Protein AF-A0A964EZ37-F1 (afdb_monomer_lite)

Secondary structure (DSSP, 8-state):
---HHHHHHHHHHHHHHHHHHHHHHHH--SPPPHHHHHHHHHHHHHHHHHHHHHHHHIIIIIHHHHTTS---HHHHHHHHHHHHHHHHHHHHHHHHHHHHHHHHTT----HHHHHHHHHHHHHHHHHHHHHIIIIIHHHHHTS-HHHHHHHHHHHHHHHHHHHHHHHHHTT-----------S--------------------

Structure (mmCIF, N/CA/C/O backbone):
data_AF-A0A964EZ37-F1
#
_entry.id   AF-A0A964EZ37-F1
#
loop_
_atom_site.group_PDB
_atom_site.id
_atom_site.type_symbol
_atom_site.label_atom_id
_atom_site.label_alt_id
_atom_site.label_comp_id
_atom_site.label_asym_id
_atom_site.label_entity_id
_atom_site.label_seq_id
_atom_site.pdbx_PDB_ins_code
_atom_site.Cartn_x
_atom_site.Cartn_y
_atom_site.Cartn_z
_atom_site.occupancy
_atom_site.B_iso_or_equiv
_atom_site.auth_seq_id
_atom_site.auth_comp_id
_atom_site.auth_asym_id
_atom_site.auth_atom_id
_atom_site.pdbx_PDB_model_num
ATOM 1 N N . MET A 1 1 ? -17.820 16.174 6.876 1.00 53.66 1 MET A N 1
ATOM 2 C CA . MET A 1 1 ? -16.386 16.110 7.245 1.00 53.66 1 MET A CA 1
ATOM 3 C C . MET A 1 1 ? -15.769 14.949 6.473 1.00 53.66 1 MET A C 1
ATOM 5 O O . MET A 1 1 ? -16.534 14.134 5.977 1.00 53.66 1 MET A O 1
ATOM 9 N N . ALA A 1 2 ? -14.448 14.893 6.284 1.00 72.38 2 ALA A N 1
ATOM 10 C CA . ALA A 1 2 ? -13.833 13.706 5.684 1.00 72.38 2 ALA A CA 1
ATOM 11 C C . ALA A 1 2 ? -13.957 12.527 6.663 1.00 72.38 2 ALA A C 1
ATOM 13 O O . ALA A 1 2 ? -13.717 12.725 7.850 1.00 72.38 2 ALA A O 1
ATOM 14 N N . GLU A 1 3 ? -14.337 11.346 6.175 1.00 92.62 3 GLU A N 1
ATOM 15 C CA . GLU A 1 3 ? -14.398 10.108 6.965 1.00 92.62 3 GLU A CA 1
ATOM 16 C C . GLU A 1 3 ? -13.136 9.262 6.709 1.00 92.62 3 GLU A C 1
ATOM 18 O O . GLU A 1 3 ? -12.658 9.250 5.566 1.00 92.62 3 GLU A O 1
ATOM 23 N N . PRO A 1 4 ? -12.597 8.545 7.719 1.00 95.75 4 PRO A N 1
ATOM 24 C CA . PRO A 1 4 ? -11.393 7.725 7.561 1.00 95.75 4 PRO A CA 1
ATOM 25 C C . PRO A 1 4 ? -11.492 6.741 6.391 1.00 95.75 4 PRO A C 1
ATOM 27 O O . PRO A 1 4 ? -10.636 6.742 5.509 1.00 95.75 4 PRO A O 1
ATOM 30 N N . VAL A 1 5 ? -12.580 5.965 6.339 1.00 97.88 5 VAL A N 1
ATOM 31 C CA . VAL A 1 5 ? -12.805 4.934 5.314 1.00 97.88 5 VAL A CA 1
ATOM 32 C C . VAL A 1 5 ? -12.908 5.554 3.923 1.00 97.88 5 VAL A C 1
ATOM 34 O O . VAL A 1 5 ? -12.245 5.105 2.994 1.00 97.88 5 VAL A O 1
ATOM 37 N N . ALA A 1 6 ? -13.643 6.658 3.767 1.00 97.00 6 ALA A N 1
ATOM 38 C CA . ALA A 1 6 ? -13.733 7.359 2.484 1.00 97.00 6 ALA A CA 1
ATOM 39 C C . ALA A 1 6 ? -12.368 7.887 2.000 1.00 97.00 6 ALA A C 1
ATOM 41 O O . ALA A 1 6 ? -12.117 7.996 0.797 1.00 97.00 6 ALA A O 1
ATOM 42 N N . HIS A 1 7 ? -11.470 8.242 2.920 1.00 96.25 7 HIS A N 1
ATOM 43 C CA . HIS A 1 7 ? -10.104 8.608 2.568 1.00 96.25 7 HIS A CA 1
ATOM 44 C C . HIS A 1 7 ? -9.281 7.393 2.124 1.00 96.25 7 HIS A C 1
ATOM 46 O O . HIS A 1 7 ? -8.664 7.459 1.060 1.00 96.25 7 HIS A O 1
ATOM 52 N N . LEU A 1 8 ? -9.305 6.298 2.884 1.00 98.00 8 LEU A N 1
ATOM 53 C CA . LEU A 1 8 ? -8.550 5.080 2.572 1.00 98.00 8 LEU A CA 1
ATOM 54 C C . LEU A 1 8 ? -9.033 4.415 1.276 1.00 98.00 8 LEU A C 1
ATOM 56 O O . LEU A 1 8 ? -8.218 4.072 0.427 1.00 98.00 8 LEU A O 1
ATOM 60 N N . LEU A 1 9 ? -10.340 4.403 1.009 1.00 98.44 9 LEU A N 1
ATOM 61 C CA . LEU A 1 9 ? -10.889 3.939 -0.272 1.00 98.44 9 LEU A CA 1
ATOM 62 C C . LEU A 1 9 ? -10.354 4.737 -1.473 1.00 98.44 9 LEU A C 1
ATOM 64 O O . LEU A 1 9 ? -10.106 4.176 -2.541 1.00 98.44 9 LEU A O 1
ATOM 68 N N . ARG A 1 10 ? -10.113 6.048 -1.323 1.00 97.75 10 ARG A N 1
ATOM 69 C CA . ARG A 1 10 ? -9.449 6.837 -2.380 1.00 97.75 10 ARG A CA 1
ATOM 70 C C . ARG A 1 10 ? -7.982 6.444 -2.540 1.00 97.75 10 ARG A C 1
ATOM 72 O O . ARG A 1 10 ? -7.489 6.436 -3.669 1.00 97.75 10 ARG A O 1
ATOM 79 N N . CYS A 1 11 ? -7.288 6.103 -1.452 1.00 97.88 11 CYS A N 1
ATOM 80 C CA . CYS A 1 11 ? -5.954 5.506 -1.526 1.00 97.88 11 CYS A CA 1
ATOM 81 C C . CYS A 1 11 ? -6.001 4.166 -2.276 1.00 97.88 11 CYS A C 1
ATOM 83 O O . CYS A 1 11 ? -5.224 3.991 -3.215 1.00 97.88 11 CYS A O 1
ATOM 85 N N . HIS A 1 12 ? -6.972 3.297 -1.990 1.00 98.69 12 HIS A N 1
ATOM 86 C CA . HIS A 1 12 ? -7.130 2.000 -2.656 1.00 98.69 12 HIS A CA 1
ATOM 87 C C . HIS A 1 12 ? -7.425 2.125 -4.154 1.00 98.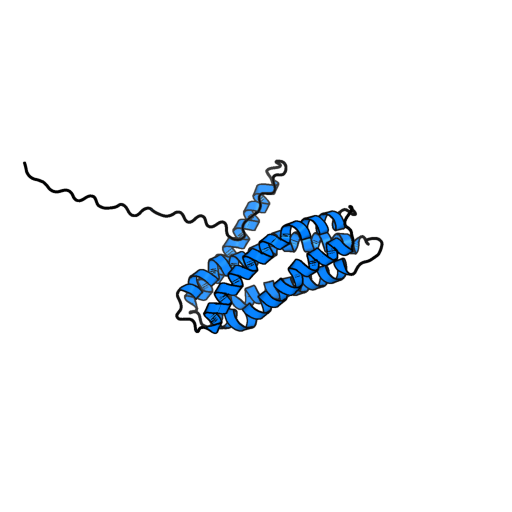69 12 HIS A C 1
ATOM 89 O O . HIS A 1 12 ? -6.928 1.341 -4.963 1.00 98.69 12 HIS A O 1
ATOM 95 N N . GLN A 1 13 ? -8.183 3.142 -4.569 1.00 98.69 13 GLN A N 1
AT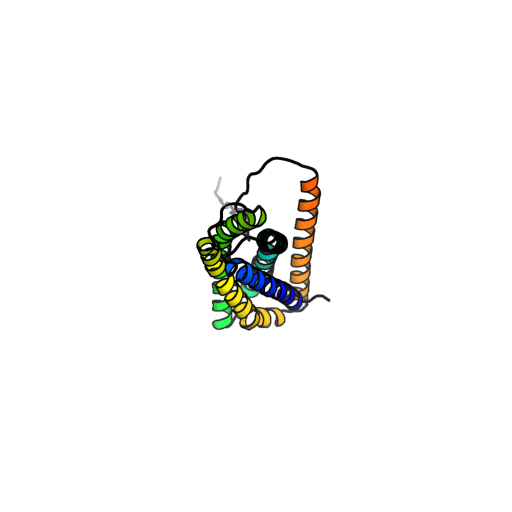OM 96 C CA . GLN A 1 13 ? -8.365 3.448 -5.993 1.00 98.69 13 GLN A CA 1
ATOM 97 C C . GLN A 1 13 ? -7.032 3.785 -6.680 1.00 98.69 13 GLN A C 1
ATOM 99 O O . GLN A 1 13 ? -6.792 3.349 -7.808 1.00 98.69 13 GLN A O 1
ATOM 104 N N . GLN A 1 14 ? -6.141 4.522 -6.005 1.00 98.50 14 GLN A N 1
ATOM 105 C CA . GLN A 1 14 ? -4.794 4.764 -6.531 1.00 98.50 14 GLN A CA 1
ATOM 106 C C . GLN A 1 14 ? -3.961 3.478 -6.548 1.00 98.50 14 GLN A C 1
ATOM 108 O O . GLN A 1 14 ? -3.305 3.222 -7.556 1.00 98.50 14 GLN A O 1
ATOM 113 N N . ILE A 1 15 ? -4.038 2.642 -5.505 1.00 98.75 15 ILE A N 1
ATOM 114 C CA . ILE A 1 15 ? -3.335 1.349 -5.450 1.00 98.75 15 ILE A CA 1
ATOM 115 C C . ILE A 1 15 ? -3.710 0.493 -6.658 1.00 98.75 15 ILE A C 1
ATOM 117 O O . ILE A 1 15 ? -2.825 0.023 -7.376 1.00 98.75 15 ILE A O 1
ATOM 121 N N . ARG A 1 16 ? -5.008 0.354 -6.947 1.00 98.75 16 ARG A N 1
ATOM 122 C CA . ARG A 1 16 ? -5.503 -0.396 -8.113 1.00 98.75 16 ARG A CA 1
ATOM 123 C C . ARG A 1 16 ? -5.005 0.197 -9.431 1.00 98.75 16 ARG A C 1
ATOM 125 O O . ARG A 1 16 ? -4.526 -0.537 -10.294 1.00 98.75 16 ARG A O 1
ATOM 132 N N . ARG A 1 17 ? -5.043 1.526 -9.577 1.00 98.75 17 ARG A N 1
ATOM 133 C CA . ARG A 1 17 ? -4.546 2.217 -10.778 1.00 98.75 17 ARG A CA 1
ATOM 134 C C . ARG A 1 17 ? -3.056 1.962 -11.019 1.00 98.75 17 ARG A C 1
ATOM 136 O O . ARG A 1 17 ? -2.673 1.622 -12.137 1.00 98.75 17 ARG A O 1
ATOM 143 N N . PHE A 1 18 ? -2.214 2.139 -10.003 1.00 98.62 18 PHE A N 1
ATOM 144 C CA . PHE A 1 18 ? -0.771 1.922 -10.140 1.00 98.62 18 PHE A CA 1
ATOM 145 C C . PHE A 1 18 ? -0.425 0.438 -10.291 1.00 98.62 18 PHE A C 1
ATOM 147 O O . PHE A 1 18 ? 0.477 0.110 -11.055 1.00 98.62 18 PHE A O 1
ATOM 154 N N . SER A 1 19 ? -1.190 -0.459 -9.668 1.00 98.75 19 SER A N 1
ATOM 155 C CA . SER A 1 19 ? -1.074 -1.907 -9.874 1.00 98.75 19 SER A CA 1
ATOM 156 C C . SER A 1 19 ? -1.318 -2.306 -11.331 1.00 98.75 19 SER A C 1
ATOM 158 O O . SER A 1 19 ? -0.523 -3.050 -11.903 1.00 98.75 19 SER A O 1
ATOM 160 N N . ALA A 1 20 ? -2.357 -1.756 -11.968 1.00 98.50 20 ALA A N 1
ATOM 161 C CA . ALA A 1 20 ? -2.625 -1.992 -13.386 1.00 98.50 20 ALA A CA 1
ATOM 162 C C . ALA A 1 20 ? -1.491 -1.461 -14.284 1.00 98.50 20 ALA A C 1
ATOM 164 O O . ALA A 1 20 ? -1.064 -2.142 -15.215 1.00 98.50 20 ALA A O 1
ATOM 165 N N . LEU A 1 21 ? -0.948 -0.276 -13.982 1.00 98.06 21 LEU A N 1
ATOM 166 C CA . LEU A 1 21 ? 0.201 0.272 -14.715 1.00 98.06 21 LEU A CA 1
ATOM 167 C C . LEU A 1 21 ? 1.455 -0.603 -14.574 1.00 98.06 21 LEU A C 1
ATOM 169 O O . LEU A 1 21 ? 2.139 -0.843 -15.565 1.00 98.06 21 LEU A O 1
ATOM 173 N N . LEU A 1 22 ? 1.740 -1.121 -13.376 1.00 98.44 22 LEU A N 1
ATOM 174 C CA . LEU A 1 22 ? 2.859 -2.043 -13.146 1.00 98.44 22 LEU A CA 1
ATOM 175 C C . LEU A 1 22 ? 2.717 -3.332 -13.963 1.00 98.44 22 LEU A C 1
ATOM 177 O O . LEU A 1 22 ? 3.696 -3.802 -14.541 1.00 98.44 22 LEU A O 1
ATOM 181 N N . GLN A 1 23 ? 1.505 -3.885 -14.043 1.00 97.94 23 GLN A N 1
ATOM 182 C CA . GLN A 1 23 ? 1.230 -5.066 -14.863 1.00 97.94 23 GLN A CA 1
ATOM 183 C C . GLN A 1 23 ? 1.446 -4.792 -16.357 1.00 97.94 23 GLN A C 1
ATOM 185 O O . GLN A 1 23 ? 2.034 -5.629 -17.041 1.00 97.94 23 GLN A O 1
ATOM 190 N N . LEU A 1 24 ? 1.037 -3.618 -16.852 1.00 96.88 24 LEU A N 1
ATOM 191 C CA . LEU A 1 24 ? 1.288 -3.208 -18.238 1.00 96.88 24 LEU A CA 1
ATOM 192 C C . LEU A 1 24 ? 2.791 -3.094 -18.530 1.00 96.88 24 LEU A C 1
ATOM 194 O O . LEU A 1 24 ? 3.259 -3.658 -19.516 1.00 96.88 24 LEU A O 1
ATOM 198 N N . LEU A 1 25 ? 3.556 -2.449 -17.642 1.00 95.88 25 LEU A N 1
ATOM 199 C CA . LEU A 1 25 ? 5.016 -2.333 -17.774 1.00 95.88 25 LEU A CA 1
ATOM 200 C C . LEU A 1 25 ? 5.710 -3.707 -17.758 1.00 95.88 25 LEU A C 1
ATOM 202 O O . LEU A 1 25 ? 6.642 -3.943 -18.520 1.00 95.88 25 LEU A O 1
ATOM 206 N N . ALA A 1 26 ? 5.246 -4.646 -16.927 1.00 95.25 26 ALA A N 1
ATOM 207 C CA . ALA A 1 26 ? 5.785 -6.011 -16.861 1.00 95.25 26 ALA A CA 1
ATOM 208 C C . ALA A 1 26 ? 5.403 -6.907 -18.059 1.00 95.25 26 ALA A C 1
ATOM 210 O O . ALA A 1 26 ? 6.007 -7.969 -18.277 1.00 95.25 26 ALA A O 1
ATOM 211 N N . ALA A 1 27 ? 4.372 -6.523 -18.811 1.00 92.56 27 ALA A N 1
ATOM 212 C CA . ALA A 1 27 ? 3.974 -7.196 -20.041 1.00 92.56 27 ALA A CA 1
ATOM 213 C C . ALA A 1 27 ? 4.779 -6.711 -21.258 1.00 92.56 27 ALA A C 1
ATOM 215 O O . ALA A 1 27 ? 4.815 -7.408 -22.273 1.00 92.56 27 ALA A O 1
ATOM 216 N N . GLU A 1 28 ? 5.438 -5.554 -21.159 1.00 82.94 28 GLU A N 1
ATOM 217 C CA . GLU A 1 28 ? 6.210 -4.955 -22.243 1.00 82.94 28 GLU A CA 1
ATOM 218 C C . GLU A 1 28 ? 7.447 -5.812 -22.578 1.00 82.94 28 GLU A C 1
ATOM 220 O O . GLU A 1 28 ? 8.278 -6.118 -21.723 1.00 82.94 28 GLU A O 1
ATOM 225 N N . GLY A 1 29 ? 7.544 -6.251 -23.836 1.00 70.06 29 GLY A N 1
ATOM 226 C CA . GLY A 1 29 ? 8.595 -7.155 -24.330 1.00 70.06 29 GLY A CA 1
ATOM 227 C C . GLY A 1 29 ? 9.488 -6.547 -25.414 1.00 70.06 29 GLY A C 1
ATOM 228 O O . GLY A 1 29 ? 10.170 -7.286 -26.118 1.00 70.06 29 GLY A O 1
ATOM 229 N N . GLY A 1 30 ? 9.450 -5.223 -25.588 1.00 73.44 30 GLY A N 1
ATOM 230 C CA . GLY A 1 30 ? 10.126 -4.504 -26.670 1.00 73.44 30 GLY A CA 1
ATOM 231 C C . GLY A 1 30 ? 10.869 -3.247 -26.200 1.00 73.44 30 GLY A C 1
ATOM 232 O O . GLY A 1 30 ? 11.044 -3.048 -24.996 1.00 73.44 30 GLY A O 1
ATOM 233 N N . PRO A 1 31 ? 11.336 -2.404 -27.141 1.00 78.94 31 PRO A N 1
ATOM 234 C CA . PRO A 1 31 ? 11.961 -1.124 -26.823 1.00 78.94 31 PRO A CA 1
ATOM 235 C C . PRO A 1 31 ? 11.037 -0.253 -25.969 1.00 78.94 31 PRO A C 1
ATOM 237 O O . PRO A 1 31 ? 9.858 -0.113 -26.286 1.00 78.94 31 PRO A O 1
ATOM 240 N N . ARG A 1 32 ? 11.581 0.354 -24.912 1.00 90.06 32 ARG A N 1
ATOM 241 C CA . ARG A 1 32 ? 10.793 1.112 -23.933 1.00 90.06 32 ARG A CA 1
ATOM 242 C C . ARG A 1 32 ? 10.434 2.480 -24.489 1.00 90.06 32 ARG A C 1
ATOM 244 O O . ARG A 1 32 ? 11.319 3.313 -24.725 1.00 90.06 32 ARG A O 1
ATOM 251 N N . SER A 1 33 ? 9.142 2.743 -24.657 1.00 93.56 33 SER A N 1
ATOM 252 C CA . SER A 1 33 ? 8.689 4.055 -25.125 1.00 93.56 33 SER A CA 1
ATOM 253 C C . SER A 1 33 ? 8.969 5.157 -24.081 1.00 93.56 33 SER A C 1
ATOM 255 O O . SER A 1 33 ? 9.077 4.869 -22.881 1.00 93.56 33 SER A O 1
ATOM 257 N N . PRO A 1 34 ? 9.087 6.438 -24.484 1.00 94.88 34 PRO A N 1
ATOM 258 C CA . PRO A 1 34 ? 9.178 7.553 -23.537 1.00 94.88 34 PRO A CA 1
ATOM 259 C C . PRO A 1 34 ? 8.036 7.573 -22.506 1.00 94.88 34 PRO A C 1
ATOM 261 O O . PRO A 1 34 ? 8.267 7.867 -21.330 1.00 94.88 34 PRO A O 1
ATOM 264 N N . GLU A 1 35 ? 6.825 7.211 -22.928 1.00 95.19 35 GLU A N 1
ATOM 265 C CA . GLU A 1 35 ? 5.627 7.115 -22.091 1.00 95.19 35 GLU A CA 1
ATOM 266 C C . GLU A 1 35 ? 5.747 5.979 -21.073 1.00 95.19 35 GLU A C 1
ATOM 268 O O . GLU A 1 35 ? 5.450 6.193 -19.896 1.00 95.19 35 GLU A O 1
ATOM 273 N N . ALA A 1 36 ? 6.240 4.807 -21.484 1.00 95.69 36 ALA A N 1
ATOM 274 C CA . ALA A 1 36 ? 6.487 3.685 -20.580 1.00 95.69 36 ALA A CA 1
ATOM 275 C C . ALA A 1 36 ? 7.517 4.057 -19.503 1.00 95.69 36 ALA A C 1
ATOM 277 O O . ALA A 1 36 ? 7.298 3.833 -18.309 1.00 95.69 36 ALA A O 1
ATOM 278 N N . ARG A 1 37 ? 8.614 4.722 -19.891 1.00 97.06 37 ARG A N 1
ATOM 279 C CA . ARG A 1 37 ? 9.620 5.215 -18.934 1.00 97.06 37 ARG A CA 1
ATOM 280 C C . ARG A 1 37 ? 9.034 6.245 -17.967 1.00 97.06 37 ARG A C 1
ATOM 282 O O . ARG A 1 37 ? 9.326 6.219 -16.771 1.00 97.06 37 ARG A O 1
ATOM 289 N N . GLN A 1 38 ? 8.169 7.132 -18.456 1.00 97.25 38 GLN A N 1
ATOM 290 C CA . GLN A 1 38 ? 7.467 8.094 -17.607 1.00 97.25 38 GLN A CA 1
ATOM 291 C C . GLN A 1 38 ? 6.479 7.414 -16.648 1.00 97.25 38 GLN A C 1
ATOM 293 O O . GLN A 1 38 ? 6.383 7.813 -15.483 1.00 97.25 38 GLN A O 1
ATOM 298 N N . ALA A 1 39 ? 5.773 6.379 -17.104 1.00 97.06 39 ALA A N 1
ATOM 299 C CA . ALA A 1 39 ? 4.887 5.580 -16.267 1.00 97.06 39 ALA A CA 1
ATOM 300 C C . ALA A 1 39 ? 5.670 4.841 -15.171 1.00 97.06 39 ALA A C 1
ATOM 302 O O . ALA A 1 39 ? 5.245 4.863 -14.014 1.00 97.06 39 ALA A O 1
ATOM 303 N N . ALA A 1 40 ? 6.842 4.283 -15.491 1.00 97.81 40 ALA A N 1
ATOM 304 C CA . ALA A 1 40 ? 7.729 3.655 -14.512 1.00 97.81 40 ALA A CA 1
ATOM 305 C C . ALA A 1 40 ? 8.180 4.643 -13.424 1.00 97.81 40 ALA A C 1
ATOM 307 O O . ALA A 1 40 ? 8.044 4.334 -12.239 1.00 97.81 40 ALA A O 1
ATOM 308 N N . ARG A 1 41 ? 8.592 5.871 -13.793 1.00 98.25 41 ARG A N 1
ATOM 309 C CA . ARG A 1 41 ? 8.884 6.946 -12.816 1.00 98.25 41 ARG A CA 1
ATOM 310 C C . ARG A 1 41 ? 7.689 7.247 -11.916 1.00 98.25 41 ARG A C 1
ATOM 312 O O . ARG A 1 41 ? 7.840 7.398 -10.705 1.00 98.25 41 ARG A O 1
ATOM 319 N N . GLY A 1 42 ? 6.496 7.337 -12.506 1.00 97.94 42 GLY A N 1
ATOM 320 C CA . GLY A 1 42 ? 5.255 7.568 -11.770 1.00 97.94 42 GLY A CA 1
ATOM 321 C C . GLY A 1 42 ? 4.959 6.462 -10.756 1.00 97.94 42 GLY A C 1
ATOM 322 O O . GLY A 1 42 ? 4.657 6.766 -9.602 1.00 97.94 42 GLY A O 1
ATOM 323 N N . CYS A 1 43 ? 5.095 5.198 -11.166 1.00 98.44 43 CYS A N 1
ATOM 324 C CA . CYS A 1 43 ? 4.909 4.039 -10.295 1.00 98.44 43 CYS A CA 1
ATOM 325 C C . CYS A 1 43 ? 5.944 4.017 -9.167 1.00 98.44 43 CYS A C 1
ATOM 327 O O . CYS A 1 43 ? 5.570 3.879 -8.005 1.00 98.44 43 CYS A O 1
ATOM 329 N N . ALA A 1 44 ? 7.226 4.225 -9.482 1.00 98.25 44 ALA A N 1
ATOM 330 C CA . ALA A 1 44 ? 8.296 4.244 -8.488 1.00 98.25 44 ALA A CA 1
ATOM 331 C C . ALA A 1 44 ? 8.069 5.335 -7.431 1.00 98.25 44 ALA A C 1
ATOM 333 O O . ALA A 1 44 ? 8.169 5.073 -6.233 1.00 98.25 44 ALA A O 1
ATOM 334 N N . ARG A 1 45 ? 7.678 6.545 -7.856 1.00 97.31 45 ARG A N 1
ATOM 335 C CA . ARG A 1 45 ? 7.326 7.634 -6.936 1.00 97.31 45 ARG A CA 1
ATOM 336 C C . ARG A 1 45 ? 6.142 7.266 -6.042 1.00 97.31 45 ARG A C 1
ATOM 338 O O . ARG A 1 45 ? 6.210 7.450 -4.831 1.00 97.31 45 ARG A O 1
ATOM 345 N N . TYR A 1 46 ? 5.070 6.725 -6.619 1.00 98.12 46 TYR A N 1
ATOM 346 C CA . TYR A 1 46 ? 3.890 6.322 -5.854 1.00 98.12 46 TYR A CA 1
ATOM 347 C C . TYR A 1 46 ? 4.220 5.268 -4.788 1.00 98.12 46 TYR A C 1
ATOM 349 O O . TYR A 1 46 ? 3.855 5.442 -3.624 1.00 98.12 46 TYR A O 1
ATOM 357 N N . LEU A 1 47 ? 4.958 4.221 -5.169 1.00 97.31 47 LEU A N 1
ATOM 358 C CA . LEU A 1 47 ? 5.370 3.145 -4.266 1.00 97.31 47 LEU A CA 1
ATOM 359 C C . LEU A 1 47 ? 6.336 3.622 -3.169 1.00 97.31 47 LEU A C 1
ATOM 361 O O . LEU A 1 47 ? 6.315 3.069 -2.078 1.00 97.31 47 LEU A O 1
ATOM 365 N N . ARG A 1 48 ? 7.163 4.646 -3.425 1.00 95.44 48 ARG A N 1
ATOM 366 C CA . ARG A 1 48 ? 8.057 5.238 -2.408 1.00 95.44 48 ARG A CA 1
ATOM 367 C C . ARG A 1 48 ? 7.340 6.149 -1.429 1.00 95.44 48 ARG A C 1
ATOM 369 O O . ARG A 1 48 ? 7.681 6.190 -0.252 1.00 95.44 48 ARG A O 1
ATOM 376 N N . GLU A 1 49 ? 6.411 6.949 -1.931 1.00 92.62 49 GLU A N 1
ATOM 377 C CA . GLU A 1 49 ? 5.906 8.092 -1.175 1.00 92.62 49 GLU A CA 1
ATOM 378 C C . GLU A 1 49 ? 4.505 7.840 -0.631 1.00 92.62 49 GLU A C 1
ATOM 380 O O . GLU A 1 49 ? 4.243 8.092 0.544 1.00 92.62 49 GLU A O 1
ATOM 385 N N . SER A 1 50 ? 3.602 7.363 -1.488 1.00 95.25 50 SER A N 1
ATOM 386 C CA . SER A 1 50 ? 2.166 7.306 -1.202 1.00 95.25 50 SER A CA 1
ATOM 387 C C . SER A 1 50 ? 1.735 5.979 -0.594 1.00 95.25 50 SER A C 1
ATOM 389 O O . SER A 1 50 ? 0.917 5.993 0.321 1.00 95.25 50 SER A O 1
ATOM 391 N N . LEU A 1 51 ? 2.278 4.855 -1.071 1.00 96.69 51 LEU A N 1
ATOM 392 C CA . LEU A 1 51 ? 1.931 3.539 -0.530 1.00 96.69 51 LEU A CA 1
ATOM 393 C C . LEU A 1 51 ? 2.344 3.396 0.953 1.00 96.69 51 LEU A C 1
ATOM 395 O O . LEU A 1 51 ? 1.480 3.043 1.750 1.00 96.69 51 LEU A O 1
ATOM 399 N N . PRO A 1 52 ? 3.564 3.793 1.381 1.00 95.31 52 PRO A N 1
ATOM 400 C CA . PRO A 1 52 ? 3.933 3.737 2.798 1.00 95.31 52 PRO A CA 1
ATOM 401 C C . PRO A 1 52 ? 3.106 4.682 3.675 1.00 95.31 52 PRO A C 1
ATOM 403 O O . PRO A 1 52 ? 2.852 4.379 4.829 1.00 95.31 52 PRO A O 1
ATOM 406 N N . LEU A 1 53 ? 2.653 5.825 3.138 1.00 94.75 53 LEU A N 1
ATOM 407 C CA . LEU A 1 53 ? 1.758 6.730 3.872 1.00 94.75 53 LEU A CA 1
ATOM 408 C C . LEU A 1 53 ? 0.397 6.094 4.174 1.00 94.75 53 LEU A C 1
ATOM 410 O O . LEU A 1 53 ? -0.211 6.438 5.183 1.00 94.75 53 LEU A O 1
ATOM 414 N N . HIS A 1 54 ? -0.102 5.244 3.275 1.00 97.12 54 HIS A N 1
ATOM 415 C CA . HIS A 1 54 ? -1.338 4.497 3.490 1.00 97.12 54 HIS A CA 1
ATOM 416 C C . HIS A 1 54 ? -1.138 3.429 4.565 1.00 97.12 54 HIS A C 1
ATOM 418 O O . HIS A 1 54 ? -1.836 3.505 5.569 1.00 97.12 54 HIS A O 1
ATOM 424 N N . ALA A 1 55 ? -0.103 2.590 4.444 1.00 96.81 55 ALA A N 1
ATOM 425 C CA . ALA A 1 55 ? 0.218 1.592 5.466 1.00 96.81 55 ALA A CA 1
ATOM 426 C C . ALA A 1 55 ? 0.417 2.234 6.853 1.00 96.81 55 ALA A C 1
ATOM 428 O O . ALA A 1 55 ? -0.149 1.787 7.847 1.00 96.81 55 ALA A O 1
ATOM 429 N N . GLU A 1 56 ? 1.131 3.364 6.932 1.00 96.38 56 GLU A N 1
ATOM 430 C CA . GLU A 1 56 ? 1.262 4.129 8.177 1.00 96.38 56 GLU A CA 1
ATOM 431 C C . GLU A 1 56 ? -0.110 4.558 8.737 1.00 96.38 56 GLU A C 1
ATOM 433 O O . GLU A 1 56 ? -0.276 4.685 9.956 1.00 96.38 56 GLU A O 1
ATOM 438 N N . ASP A 1 57 ? -1.088 4.915 7.889 1.00 97.69 57 ASP A N 1
ATOM 439 C CA . ASP A 1 57 ? -2.432 5.348 8.316 1.00 97.69 57 ASP A CA 1
ATOM 440 C C . ASP A 1 57 ? -3.176 4.180 8.973 1.00 97.69 57 ASP A C 1
ATOM 442 O O . ASP A 1 57 ? -3.715 4.361 10.072 1.00 97.69 57 ASP A O 1
ATOM 446 N N . GLU A 1 58 ? -3.129 2.980 8.395 1.00 98.12 58 GLU A N 1
ATOM 447 C CA . GLU A 1 58 ? -3.635 1.781 9.069 1.00 98.12 58 GLU A CA 1
ATOM 448 C C . GLU A 1 58 ? -2.875 1.499 10.373 1.00 98.12 58 GLU A C 1
ATOM 450 O O . GLU A 1 58 ? -3.487 1.377 11.438 1.00 98.12 58 GLU A O 1
ATOM 455 N N . GLU A 1 59 ? -1.547 1.412 10.321 1.00 97.31 59 GLU A N 1
ATOM 456 C CA . GLU A 1 59 ? -0.723 0.897 11.420 1.00 97.31 59 GLU A CA 1
ATOM 457 C C . GLU A 1 59 ? -0.723 1.791 12.655 1.00 97.31 59 GLU A C 1
ATOM 459 O O . GLU A 1 59 ? -0.769 1.308 13.786 1.00 97.31 59 GLU A O 1
ATOM 464 N N . LEU A 1 60 ? -0.654 3.106 12.455 1.00 96.94 60 LEU A N 1
ATOM 465 C CA . LEU A 1 60 ? -0.489 4.054 13.554 1.00 96.94 60 LEU A CA 1
ATOM 466 C C . LEU A 1 60 ? -1.818 4.663 13.998 1.00 96.94 60 LEU A C 1
ATOM 468 O O . LEU A 1 60 ? -1.921 5.118 15.139 1.00 96.94 60 LEU A O 1
ATOM 472 N N . SER A 1 61 ? -2.824 4.699 13.117 1.00 96.94 61 SER A N 1
ATOM 473 C CA . SER A 1 61 ? -4.110 5.328 13.424 1.00 96.94 61 SER A CA 1
ATOM 474 C C . SER A 1 61 ? -5.259 4.329 13.546 1.00 96.94 61 SER A C 1
ATOM 476 O O . SER A 1 61 ? -6.077 4.505 14.450 1.00 96.94 61 SER A O 1
ATOM 478 N N . LEU A 1 62 ? -5.338 3.268 12.738 1.00 97.38 62 LEU A N 1
ATOM 479 C CA . LEU A 1 62 ? -6.418 2.281 12.875 1.00 97.38 62 LEU A CA 1
ATOM 480 C C . LEU A 1 62 ? -6.079 1.170 13.869 1.00 97.38 62 LEU A C 1
ATOM 482 O O . LEU A 1 62 ? -6.780 1.010 14.874 1.00 97.38 62 LEU A O 1
ATOM 486 N N . SER A 1 63 ? -4.999 0.431 13.617 1.00 96.69 63 SER A N 1
ATOM 487 C CA . SER A 1 63 ? -4.634 -0.792 14.340 1.00 96.69 63 SER A CA 1
ATOM 488 C C . SER A 1 63 ? -4.639 -0.633 15.870 1.00 96.69 63 SER A C 1
ATOM 490 O O . SER A 1 63 ? -5.309 -1.431 16.538 1.00 96.69 63 SER A O 1
ATOM 492 N N . PRO A 1 64 ? -4.061 0.435 16.469 1.00 96.31 64 PRO A N 1
ATOM 493 C CA . PRO A 1 64 ? -4.042 0.594 17.922 1.00 96.31 64 PRO A CA 1
ATOM 494 C C . PRO A 1 64 ? -5.440 0.747 18.518 1.00 96.31 64 PRO A C 1
ATOM 496 O O . PRO A 1 64 ? -5.680 0.328 19.645 1.00 96.31 64 PRO A O 1
ATOM 499 N N . ARG A 1 65 ? -6.381 1.334 17.770 1.00 96.94 65 ARG A N 1
ATOM 500 C CA . ARG A 1 65 ? -7.768 1.518 18.212 1.00 96.94 65 ARG A CA 1
ATOM 501 C C . ARG A 1 65 ? -8.544 0.220 18.077 1.00 96.94 65 ARG A C 1
ATOM 503 O O . ARG A 1 65 ? -9.199 -0.190 19.033 1.00 96.94 65 ARG A O 1
ATOM 510 N N . LEU A 1 66 ? -8.416 -0.456 16.936 1.00 96.62 66 LEU A N 1
ATOM 511 C CA . LEU A 1 66 ? -9.087 -1.732 16.685 1.00 96.62 66 LEU A CA 1
ATOM 512 C C . LEU A 1 66 ? -8.638 -2.819 17.673 1.00 96.62 66 LEU A C 1
ATOM 514 O O . LEU A 1 66 ? -9.473 -3.581 18.157 1.00 96.62 66 LEU A O 1
ATOM 518 N N . ALA A 1 67 ? -7.361 -2.824 18.068 1.00 94.12 67 ALA A N 1
ATOM 519 C CA . ALA A 1 67 ? -6.816 -3.747 19.065 1.00 94.12 67 ALA A CA 1
ATOM 520 C C . ALA A 1 67 ? -7.437 -3.599 20.471 1.00 94.12 67 ALA A C 1
ATOM 522 O O . ALA A 1 67 ? -7.408 -4.547 21.254 1.00 94.12 67 ALA A O 1
ATOM 523 N N . THR A 1 68 ? -8.019 -2.438 20.802 1.00 94.50 68 THR A N 1
ATOM 524 C CA . THR A 1 68 ? -8.707 -2.223 22.094 1.00 94.50 68 THR A CA 1
ATOM 525 C C . THR A 1 68 ? -10.153 -2.720 22.103 1.00 94.50 68 THR A C 1
ATOM 527 O O . THR A 1 68 ? -10.764 -2.830 23.168 1.00 94.50 68 THR A O 1
ATOM 530 N N . LEU A 1 69 ? -10.717 -3.024 20.931 1.00 94.38 69 LEU A N 1
ATOM 531 C CA . LEU A 1 69 ? -12.102 -3.458 20.798 1.00 94.38 69 LEU A CA 1
ATOM 532 C C . LEU A 1 69 ? -12.250 -4.959 21.065 1.00 94.38 69 LEU A C 1
ATOM 534 O O . LEU A 1 69 ? -11.358 -5.773 20.815 1.00 94.38 69 LEU A O 1
ATOM 538 N N . ARG A 1 70 ? -13.448 -5.362 21.496 1.00 94.69 70 ARG A N 1
ATOM 539 C CA . ARG A 1 70 ? -13.846 -6.776 21.525 1.00 94.69 70 ARG A CA 1
ATOM 540 C C . ARG A 1 70 ? -14.262 -7.226 20.123 1.00 94.69 70 ARG A C 1
ATOM 542 O O . ARG A 1 70 ? -15.448 -7.343 19.836 1.00 94.69 70 ARG A O 1
ATOM 549 N N . LEU A 1 71 ? -13.275 -7.453 19.261 1.00 94.00 71 LEU A N 1
ATOM 550 C CA . LEU A 1 71 ? -13.484 -7.949 17.899 1.00 94.00 71 LEU A CA 1
ATOM 551 C C . LEU A 1 71 ? -13.925 -9.420 17.890 1.00 94.00 71 LEU A C 1
ATOM 553 O O . LEU A 1 71 ? -13.448 -10.221 18.701 1.00 94.00 71 LEU A O 1
ATOM 557 N N . GLY A 1 72 ? -14.784 -9.779 16.933 1.00 94.75 72 GLY A N 1
ATOM 558 C CA . GLY A 1 72 ? -15.015 -11.179 16.568 1.00 94.75 72 GLY A CA 1
ATOM 559 C C . GLY A 1 72 ? -13.767 -11.810 15.939 1.00 94.75 72 GLY A C 1
ATOM 560 O O . GLY A 1 72 ? -12.862 -11.099 15.494 1.00 94.75 72 GLY A O 1
ATOM 561 N N . ASP A 1 73 ? -13.718 -13.141 15.893 1.00 95.31 73 ASP A N 1
ATOM 562 C CA . ASP A 1 73 ? -12.520 -13.887 15.478 1.00 95.31 73 ASP A CA 1
ATOM 563 C C . ASP A 1 73 ? -12.061 -13.540 14.058 1.00 95.31 73 ASP A C 1
ATOM 565 O O . ASP A 1 73 ? -10.869 -13.338 13.835 1.00 95.31 73 ASP A O 1
ATOM 569 N N . THR A 1 74 ? -12.999 -13.360 13.123 1.00 95.44 74 THR A N 1
ATOM 570 C CA . THR A 1 74 ? -12.703 -12.952 11.742 1.00 95.44 74 THR A CA 1
ATOM 571 C C . THR A 1 74 ? -11.978 -11.608 11.680 1.00 95.44 74 THR A C 1
ATOM 573 O O . THR A 1 74 ? -10.921 -11.513 11.065 1.00 95.44 74 THR A O 1
ATOM 576 N N . ALA A 1 75 ? -12.498 -10.576 12.353 1.00 95.19 75 ALA A N 1
ATOM 577 C CA . ALA A 1 75 ? -11.895 -9.242 12.342 1.00 95.19 75 ALA A CA 1
ATOM 578 C C . ALA A 1 75 ? -10.545 -9.211 13.072 1.00 95.19 75 ALA A C 1
ATOM 580 O O . ALA A 1 75 ? -9.618 -8.525 12.645 1.00 95.19 75 ALA A O 1
ATOM 581 N N . ARG A 1 76 ? -10.403 -9.993 14.149 1.00 96.69 76 ARG A N 1
ATOM 582 C CA . ARG A 1 76 ? -9.132 -10.148 14.867 1.00 96.69 76 ARG A CA 1
ATOM 583 C C . ARG A 1 76 ? -8.064 -10.805 13.990 1.00 96.69 76 ARG A C 1
ATOM 585 O O . ARG A 1 76 ? -6.935 -10.323 13.953 1.00 96.69 76 ARG A O 1
ATOM 592 N N . ALA A 1 77 ? -8.417 -11.885 13.293 1.00 96.94 77 ALA A N 1
ATOM 593 C CA . ALA A 1 77 ? -7.512 -12.581 12.383 1.00 96.94 77 ALA A CA 1
ATOM 594 C C . ALA A 1 77 ? -7.140 -11.706 11.178 1.00 96.94 77 ALA A C 1
ATOM 596 O O . ALA A 1 77 ? -5.970 -11.652 10.807 1.00 96.94 77 ALA A O 1
ATOM 597 N N . ALA A 1 78 ? -8.108 -10.977 10.612 1.00 97.06 78 ALA A N 1
ATOM 598 C CA . ALA A 1 78 ? -7.860 -10.037 9.524 1.00 97.06 78 ALA A CA 1
ATOM 599 C C . ALA A 1 78 ? -6.897 -8.919 9.946 1.00 97.06 78 ALA A C 1
ATOM 601 O O . ALA A 1 78 ? -5.954 -8.641 9.217 1.00 97.06 78 ALA A O 1
ATOM 602 N N . LEU A 1 79 ? -7.065 -8.342 11.143 1.00 96.81 79 LEU A N 1
ATOM 603 C CA . LEU A 1 79 ? -6.169 -7.295 11.644 1.00 96.81 79 LEU A CA 1
ATOM 604 C C . LEU A 1 79 ? -4.730 -7.802 11.832 1.00 96.81 79 LEU A C 1
ATOM 606 O O . LEU A 1 79 ? -3.785 -7.107 11.473 1.00 96.81 79 LEU A O 1
ATOM 610 N N . ALA A 1 80 ? -4.551 -9.013 12.370 1.00 96.38 80 ALA A N 1
ATOM 611 C CA . ALA A 1 80 ? -3.222 -9.615 12.496 1.00 96.38 80 ALA A CA 1
ATOM 612 C C . ALA A 1 80 ? -2.590 -9.877 11.119 1.00 96.38 80 ALA A C 1
ATOM 614 O O . ALA A 1 80 ? -1.437 -9.524 10.883 1.00 96.38 80 ALA A O 1
ATOM 615 N N . ARG A 1 81 ? -3.375 -10.429 10.187 1.00 97.25 81 ARG A N 1
ATOM 616 C CA . ARG A 1 81 ? -2.929 -10.712 8.821 1.00 97.25 81 ARG A CA 1
ATOM 617 C C . ARG A 1 81 ? -2.571 -9.448 8.039 1.00 97.25 81 ARG A C 1
ATOM 619 O O . ARG A 1 81 ? -1.604 -9.480 7.289 1.00 97.25 81 ARG A O 1
ATOM 626 N N . MET A 1 82 ? -3.315 -8.362 8.224 1.00 97.06 82 MET A N 1
ATOM 627 C CA . MET A 1 82 ? -3.038 -7.052 7.627 1.00 97.06 82 MET A CA 1
ATOM 628 C C . MET A 1 82 ? -1.614 -6.590 7.975 1.00 97.06 82 MET A C 1
ATOM 630 O O . MET A 1 82 ? -0.832 -6.282 7.082 1.00 97.06 82 MET A O 1
ATOM 634 N N . MET A 1 83 ? -1.233 -6.672 9.256 1.00 95.50 83 MET A N 1
ATOM 635 C CA . MET A 1 83 ? 0.117 -6.318 9.717 1.00 95.50 83 MET A CA 1
ATOM 636 C C . MET A 1 83 ? 1.206 -7.220 9.110 1.00 95.50 83 MET A C 1
ATOM 638 O O . MET A 1 83 ? 2.234 -6.730 8.656 1.00 95.50 83 MET A O 1
ATOM 642 N N . GLU A 1 84 ? 0.978 -8.536 9.046 1.00 96.75 84 GLU A N 1
ATOM 643 C CA . GLU A 1 84 ? 1.923 -9.470 8.406 1.00 96.75 84 GLU A CA 1
ATOM 644 C C . GLU A 1 84 ? 2.082 -9.194 6.900 1.00 96.75 84 GLU A C 1
ATOM 646 O O . GLU A 1 84 ? 3.174 -9.317 6.340 1.00 96.75 84 GLU A O 1
ATOM 651 N N . GLN A 1 85 ? 0.986 -8.832 6.226 1.00 97.44 85 GLN A N 1
ATOM 652 C CA . GLN A 1 85 ? 0.999 -8.470 4.810 1.00 97.44 85 GLN A CA 1
ATOM 653 C C . GLN A 1 85 ? 1.777 -7.178 4.570 1.00 97.44 85 GLN A C 1
ATOM 655 O O . GLN A 1 85 ? 2.499 -7.107 3.574 1.00 97.44 85 GLN A O 1
ATOM 660 N N . HIS A 1 86 ? 1.684 -6.198 5.473 1.00 97.25 86 HIS A N 1
ATOM 661 C CA . HIS A 1 86 ? 2.490 -4.983 5.395 1.00 97.25 86 HIS A CA 1
ATOM 662 C C . HIS A 1 86 ? 3.984 -5.294 5.454 1.00 97.25 86 HIS A C 1
ATOM 664 O O . HIS A 1 86 ? 4.710 -4.914 4.538 1.00 97.25 86 HIS A O 1
ATOM 670 N N . ASP A 1 87 ? 4.428 -6.072 6.446 1.00 95.12 87 ASP A N 1
ATOM 671 C CA . ASP A 1 87 ? 5.835 -6.478 6.580 1.00 95.12 87 ASP A CA 1
ATOM 672 C C . ASP A 1 87 ? 6.349 -7.193 5.312 1.00 95.12 87 ASP A C 1
ATOM 674 O O . ASP A 1 87 ? 7.461 -6.950 4.828 1.00 95.12 87 ASP A O 1
ATOM 678 N N . ALA A 1 88 ? 5.531 -8.082 4.738 1.00 95.94 88 ALA A N 1
ATOM 679 C CA . ALA A 1 88 ? 5.889 -8.813 3.526 1.00 95.94 88 ALA A CA 1
ATOM 680 C C . ALA A 1 88 ? 5.983 -7.898 2.291 1.00 95.94 88 ALA A C 1
ATOM 682 O O . ALA A 1 88 ? 6.923 -8.017 1.497 1.00 95.94 88 ALA A O 1
ATOM 683 N N . LEU A 1 89 ? 5.024 -6.983 2.122 1.00 96.94 89 LEU A N 1
ATOM 684 C CA . LEU A 1 89 ? 5.023 -6.015 1.026 1.00 96.94 89 LEU A CA 1
ATOM 685 C C . LEU A 1 89 ? 6.192 -5.032 1.160 1.00 96.94 89 LEU A C 1
ATOM 687 O O . LEU A 1 89 ? 6.863 -4.746 0.166 1.00 96.94 89 LEU A O 1
ATOM 691 N N . GLU A 1 90 ? 6.492 -4.587 2.378 1.00 95.31 90 GLU A N 1
ATOM 692 C CA . GLU A 1 90 ? 7.644 -3.749 2.698 1.00 95.31 90 GLU A CA 1
ATOM 693 C C . GLU A 1 90 ? 8.954 -4.386 2.242 1.00 95.31 90 GLU A C 1
ATOM 695 O O . GLU A 1 90 ? 9.754 -3.742 1.557 1.00 95.31 90 GLU A O 1
ATOM 700 N N . ALA A 1 91 ? 9.150 -5.670 2.535 1.00 95.50 91 ALA A N 1
ATOM 701 C CA . ALA A 1 91 ? 10.332 -6.401 2.095 1.00 95.50 91 ALA A CA 1
ATOM 702 C C . ALA A 1 91 ? 10.400 -6.573 0.562 1.00 95.50 91 ALA A C 1
ATOM 704 O O . ALA A 1 91 ? 11.493 -6.644 -0.011 1.00 95.50 91 ALA A O 1
ATOM 705 N N . ALA A 1 92 ? 9.251 -6.636 -0.117 1.00 96.38 92 ALA A N 1
ATOM 706 C CA . ALA A 1 92 ? 9.167 -6.852 -1.561 1.00 96.38 92 ALA A CA 1
ATOM 707 C C . ALA A 1 92 ? 9.342 -5.569 -2.399 1.00 96.38 92 ALA A C 1
ATOM 709 O O . ALA A 1 92 ? 9.719 -5.656 -3.574 1.00 96.38 92 ALA A O 1
ATOM 710 N N . LEU A 1 93 ? 9.108 -4.381 -1.825 1.00 97.19 93 LEU A N 1
ATOM 711 C CA . LEU A 1 93 ? 9.184 -3.113 -2.560 1.00 97.19 93 LEU A CA 1
ATOM 712 C C . LEU A 1 93 ? 10.589 -2.736 -3.064 1.00 97.19 93 LEU A C 1
ATOM 714 O O . LEU A 1 93 ? 10.682 -2.350 -4.233 1.00 97.19 93 LEU A O 1
ATOM 718 N N . PRO A 1 94 ? 11.687 -2.811 -2.281 1.00 97.69 94 PRO A N 1
ATOM 719 C CA . PRO A 1 94 ? 12.981 -2.287 -2.724 1.00 97.69 94 PRO A CA 1
ATOM 720 C C . PRO A 1 94 ? 13.490 -2.901 -4.040 1.00 97.69 94 PRO A C 1
ATOM 722 O O . PRO A 1 94 ? 13.858 -2.139 -4.936 1.00 97.69 94 PRO A O 1
ATOM 725 N N . PRO A 1 95 ? 13.439 -4.232 -4.250 1.00 97.81 95 PRO A N 1
ATOM 726 C CA . PRO A 1 95 ? 13.845 -4.819 -5.528 1.00 97.81 95 PRO A CA 1
ATOM 727 C C . PRO A 1 95 ? 12.975 -4.387 -6.722 1.00 97.81 95 PRO A C 1
ATOM 729 O O . PRO A 1 95 ? 13.482 -4.234 -7.839 1.00 97.81 95 PRO A O 1
ATOM 732 N N . LEU A 1 96 ? 11.669 -4.183 -6.507 1.00 98.38 96 LEU A N 1
ATOM 733 C CA . LEU A 1 96 ? 10.777 -3.647 -7.538 1.00 98.38 96 LEU A CA 1
ATOM 734 C C . LEU A 1 96 ? 11.134 -2.190 -7.860 1.00 98.38 96 LEU A C 1
ATOM 736 O O . LEU A 1 96 ? 11.248 -1.836 -9.030 1.00 98.38 96 LEU A O 1
ATOM 740 N N . LEU A 1 97 ? 11.377 -1.365 -6.841 1.00 98.50 97 LEU A N 1
ATOM 741 C CA . LEU A 1 97 ? 11.778 0.033 -7.001 1.00 98.50 97 LEU A CA 1
ATOM 742 C C . LEU A 1 97 ? 13.076 0.175 -7.805 1.00 98.50 97 LEU A C 1
ATOM 744 O O . LEU A 1 97 ? 13.119 0.977 -8.735 1.00 98.50 97 LEU A O 1
ATOM 748 N N . THR A 1 98 ? 14.093 -0.643 -7.519 1.00 97.88 98 THR A N 1
ATOM 749 C CA . THR A 1 98 ? 15.332 -0.682 -8.317 1.00 97.88 98 THR A CA 1
ATOM 750 C C . THR A 1 98 ? 15.053 -1.025 -9.781 1.00 97.88 98 THR A C 1
ATOM 752 O O . THR A 1 98 ? 15.608 -0.402 -10.683 1.00 97.88 98 THR A O 1
ATOM 755 N N . SER A 1 99 ? 14.165 -1.991 -10.028 1.00 97.44 99 SER A N 1
ATOM 756 C CA . SER A 1 99 ? 13.792 -2.398 -11.388 1.00 97.44 99 SER A CA 1
ATOM 757 C C . SER A 1 99 ? 13.058 -1.280 -12.136 1.00 97.44 99 SER A C 1
ATOM 759 O O . SER A 1 99 ? 13.301 -1.079 -13.324 1.00 97.44 99 SER A O 1
ATOM 761 N N . LEU A 1 100 ? 12.192 -0.529 -11.449 1.00 97.69 100 LEU A N 1
ATOM 762 C CA . LEU A 1 100 ? 11.458 0.599 -12.027 1.00 97.69 100 LEU A CA 1
ATOM 763 C C . LEU A 1 100 ? 12.358 1.805 -12.312 1.00 97.69 100 LEU A C 1
ATOM 765 O O . LEU A 1 100 ? 12.169 2.447 -13.342 1.00 97.69 100 LEU A O 1
ATOM 769 N N . ASP A 1 101 ? 13.342 2.095 -11.457 1.00 97.56 101 ASP A N 1
ATOM 770 C CA . ASP A 1 101 ? 14.327 3.151 -11.731 1.00 97.56 101 ASP A CA 1
ATOM 771 C C . ASP A 1 101 ? 15.187 2.794 -12.944 1.00 97.56 101 ASP A C 1
ATOM 773 O O . ASP A 1 101 ? 15.340 3.603 -13.857 1.00 97.56 101 ASP A O 1
ATOM 777 N N . ALA A 1 102 ? 15.688 1.555 -13.003 1.00 96.44 102 ALA A N 1
ATOM 778 C CA . ALA A 1 102 ? 16.421 1.076 -14.170 1.00 96.44 102 ALA A CA 1
ATOM 779 C C . ALA A 1 102 ? 15.546 1.127 -15.431 1.00 96.44 102 ALA A C 1
ATOM 781 O O . ALA A 1 102 ? 16.018 1.533 -16.489 1.00 96.44 102 ALA A O 1
ATOM 782 N N . PHE A 1 103 ? 14.261 0.774 -15.332 1.00 96.31 103 PHE A N 1
ATOM 783 C CA . PHE A 1 103 ? 13.328 0.899 -16.450 1.00 96.31 103 PHE A CA 1
ATOM 784 C C . PHE A 1 103 ? 13.183 2.358 -16.911 1.00 96.31 103 PHE A C 1
ATOM 786 O O . PHE A 1 103 ? 13.283 2.647 -18.106 1.00 96.31 103 PHE A O 1
ATOM 793 N N . ALA A 1 104 ? 12.959 3.272 -15.966 1.00 96.38 104 ALA A N 1
ATOM 794 C CA . ALA A 1 104 ? 12.741 4.696 -16.198 1.00 96.38 104 ALA A CA 1
ATOM 795 C C . ALA A 1 104 ? 13.924 5.399 -16.880 1.00 96.38 104 ALA A C 1
ATOM 797 O O . ALA A 1 104 ? 13.707 6.256 -17.743 1.00 96.38 104 ALA A O 1
ATOM 798 N N . GLU A 1 105 ? 15.145 5.017 -16.516 1.00 96.06 105 GLU A N 1
ATOM 799 C CA . GLU A 1 105 ? 16.392 5.574 -17.054 1.00 96.06 105 GLU A CA 1
ATOM 800 C C . GLU A 1 105 ? 16.910 4.816 -18.285 1.00 96.06 105 GLU A C 1
ATOM 802 O O . GLU A 1 105 ? 18.044 5.010 -18.709 1.00 96.06 105 GLU A O 1
ATOM 807 N N . ASP A 1 106 ? 16.084 3.938 -18.864 1.00 93.62 106 ASP A N 1
ATOM 808 C CA . ASP A 1 106 ? 16.459 3.069 -19.987 1.00 93.62 106 ASP A CA 1
ATOM 809 C C . ASP A 1 106 ? 17.685 2.171 -19.703 1.00 93.62 106 ASP A C 1
ATOM 811 O O . ASP A 1 106 ? 18.393 1.715 -20.596 1.00 93.62 106 ASP A O 1
ATOM 815 N N . GLY A 1 107 ? 17.927 1.883 -18.424 1.00 92.69 107 GLY A N 1
ATOM 816 C CA . GLY A 1 107 ? 19.002 1.030 -17.936 1.00 92.69 107 GLY A CA 1
ATOM 817 C C . GLY A 1 107 ? 18.699 -0.473 -18.033 1.00 92.69 107 GLY A C 1
ATOM 818 O O . GLY A 1 107 ? 17.593 -0.898 -18.394 1.00 92.69 107 GLY A O 1
ATOM 819 N N . PRO A 1 108 ? 19.670 -1.332 -17.688 1.00 91.31 108 PRO A N 1
ATOM 820 C CA . PRO A 1 108 ? 19.508 -2.775 -17.791 1.00 91.31 108 PRO A CA 1
ATOM 821 C C . PRO A 1 108 ? 18.510 -3.295 -16.745 1.00 91.31 108 PRO A C 1
ATOM 823 O O . PRO A 1 108 ? 18.780 -3.296 -15.548 1.00 91.31 108 PRO A O 1
ATOM 826 N N . VAL A 1 109 ? 17.363 -3.794 -17.209 1.00 94.25 109 VAL A N 1
ATOM 827 C CA . VAL A 1 109 ? 16.433 -4.602 -16.410 1.00 94.25 109 VAL A CA 1
ATOM 828 C C . VAL A 1 109 ? 15.815 -5.670 -17.316 1.00 94.25 109 VAL A C 1
ATOM 830 O O . VAL A 1 109 ? 15.119 -5.323 -18.277 1.00 94.25 109 VAL A O 1
ATOM 833 N N . PRO A 1 110 ? 16.088 -6.967 -17.074 1.00 93.56 110 PRO A N 1
ATOM 834 C CA . PRO A 1 110 ? 15.463 -8.046 -17.829 1.00 93.56 110 PRO A CA 1
ATOM 835 C C . PRO A 1 110 ? 13.940 -8.037 -17.653 1.00 93.56 110 PRO A C 1
ATOM 837 O O . PRO A 1 110 ? 13.448 -7.940 -16.529 1.00 93.56 110 PRO A O 1
ATOM 840 N N . ALA A 1 111 ? 13.190 -8.201 -18.746 1.00 92.50 111 ALA A N 1
ATOM 841 C CA . ALA A 1 111 ? 11.724 -8.203 -18.709 1.00 92.50 111 ALA A CA 1
ATOM 842 C C . ALA A 1 111 ? 11.159 -9.283 -17.766 1.00 92.50 111 ALA A C 1
ATOM 844 O O . ALA A 1 111 ?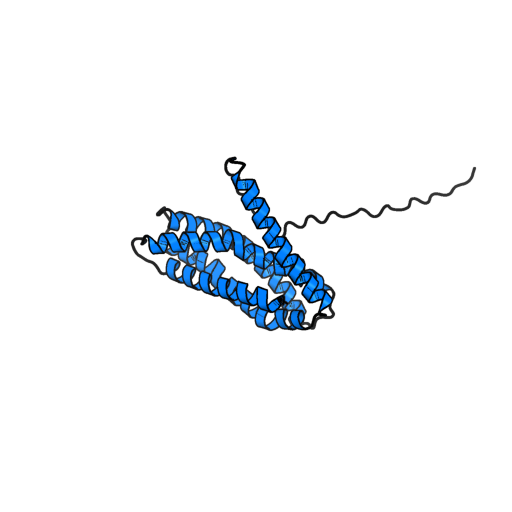 10.215 -9.029 -17.020 1.00 92.50 111 ALA A O 1
ATOM 845 N N . LEU A 1 112 ? 11.782 -10.470 -17.743 1.00 94.69 112 LEU A N 1
ATOM 846 C CA . LEU A 1 112 ? 11.405 -11.548 -16.826 1.00 94.69 112 LEU A CA 1
ATOM 847 C C . LEU A 1 112 ? 11.598 -11.142 -15.357 1.00 94.69 112 LEU A C 1
ATOM 849 O O . LEU A 1 112 ? 10.698 -11.350 -14.552 1.00 94.69 112 LEU A O 1
ATOM 853 N N . LEU A 1 113 ? 12.717 -10.488 -15.030 1.00 95.88 113 LEU A N 1
ATOM 854 C CA . LEU A 1 113 ? 12.988 -10.021 -13.671 1.00 95.88 113 LEU A CA 1
ATOM 855 C C . LEU A 1 113 ? 11.966 -8.964 -13.234 1.00 95.88 113 LEU A C 1
ATOM 857 O O . LEU A 1 113 ? 11.425 -9.056 -12.135 1.00 95.88 113 LEU A O 1
ATOM 861 N N . LEU A 1 114 ? 11.658 -7.981 -14.091 1.00 96.56 114 LEU A N 1
ATOM 862 C CA . LEU A 1 114 ? 10.624 -6.987 -13.784 1.00 96.56 114 LEU A CA 1
ATOM 863 C C . LEU A 1 114 ? 9.273 -7.665 -13.521 1.00 96.56 114 LEU A C 1
ATOM 865 O O . LEU A 1 114 ? 8.599 -7.332 -12.547 1.00 96.56 114 LEU A O 1
ATOM 869 N N . ARG A 1 115 ? 8.902 -8.649 -14.346 1.00 97.44 115 ARG A N 1
ATOM 870 C CA . ARG A 1 115 ? 7.666 -9.418 -14.171 1.00 97.44 115 ARG A CA 1
ATOM 871 C C . ARG A 1 115 ? 7.627 -10.162 -12.842 1.00 97.44 115 ARG A C 1
ATOM 873 O O . ARG A 1 115 ? 6.624 -10.063 -12.141 1.00 97.44 115 ARG A O 1
ATOM 880 N N . GLU A 1 116 ? 8.698 -10.856 -12.474 1.00 97.75 116 GLU A N 1
ATOM 881 C CA . GLU A 1 116 ? 8.803 -11.543 -11.181 1.00 97.75 116 GLU A CA 1
ATOM 882 C C . GLU A 1 116 ? 8.623 -10.568 -10.009 1.00 97.75 116 GLU A C 1
ATOM 884 O O . GLU A 1 116 ? 7.864 -10.848 -9.081 1.00 97.75 116 GLU A O 1
ATOM 889 N N . ARG A 1 117 ? 9.255 -9.387 -10.069 1.00 98.12 117 ARG A N 1
ATOM 890 C CA . ARG A 1 117 ? 9.119 -8.360 -9.022 1.00 98.12 117 ARG A CA 1
ATOM 891 C C . ARG A 1 117 ? 7.719 -7.755 -8.958 1.00 98.12 117 ARG A C 1
ATOM 893 O O . ARG A 1 117 ? 7.228 -7.500 -7.863 1.00 98.12 117 ARG A O 1
ATOM 900 N N . VAL A 1 118 ? 7.058 -7.561 -10.098 1.00 98.38 118 VAL A N 1
ATOM 901 C CA . VAL A 1 118 ? 5.661 -7.102 -10.134 1.00 98.38 118 VAL A CA 1
ATOM 902 C C . VAL A 1 118 ? 4.720 -8.164 -9.560 1.00 98.38 118 VAL A C 1
ATOM 904 O O . VAL A 1 118 ? 3.848 -7.822 -8.765 1.00 98.38 118 VAL A O 1
ATOM 907 N N . VAL A 1 119 ? 4.916 -9.447 -9.882 1.00 98.19 119 VAL A N 1
ATOM 908 C CA . VAL A 1 119 ? 4.124 -10.562 -9.324 1.00 98.19 119 VAL A CA 1
ATOM 909 C C . VAL A 1 119 ? 4.340 -10.727 -7.817 1.00 98.19 119 VAL A C 1
ATOM 911 O O . VAL A 1 119 ? 3.409 -11.098 -7.109 1.00 98.19 119 VAL A O 1
ATOM 914 N N . ALA A 1 120 ? 5.529 -10.411 -7.303 1.00 98.06 120 ALA A N 1
ATOM 915 C CA . ALA A 1 120 ? 5.800 -10.457 -5.867 1.00 98.06 120 ALA A CA 1
ATOM 916 C C . ALA A 1 120 ? 5.063 -9.366 -5.061 1.00 98.06 120 ALA A C 1
ATOM 918 O O . ALA A 1 120 ? 4.915 -9.517 -3.853 1.00 98.06 120 ALA A O 1
ATOM 919 N N . VAL A 1 121 ? 4.607 -8.282 -5.702 1.00 98.62 121 VAL A N 1
ATOM 920 C CA . VAL A 1 121 ? 3.984 -7.129 -5.022 1.00 98.62 121 VAL A CA 1
ATOM 921 C C . VAL A 1 121 ? 2.503 -6.988 -5.359 1.00 98.62 121 VAL A C 1
ATOM 923 O O . VAL A 1 121 ? 1.683 -6.853 -4.458 1.00 98.62 121 VAL A O 1
ATOM 926 N N . VAL A 1 122 ? 2.134 -7.014 -6.643 1.00 98.75 122 VAL A N 1
ATOM 927 C CA . VAL A 1 122 ? 0.798 -6.579 -7.082 1.00 98.75 122 VAL A CA 1
ATOM 928 C C . VAL A 1 122 ? -0.328 -7.513 -6.616 1.00 98.75 122 VAL A C 1
ATOM 930 O O . VAL A 1 122 ? -1.248 -7.018 -5.972 1.00 98.75 122 VAL A O 1
ATOM 933 N N . PRO A 1 123 ? -0.312 -8.833 -6.882 1.00 98.62 123 PRO A N 1
ATOM 934 C CA . PRO A 1 123 ? -1.373 -9.718 -6.401 1.00 98.62 123 PRO A CA 1
ATOM 935 C C . PRO A 1 123 ? -1.531 -9.722 -4.868 1.00 98.62 123 PRO A C 1
ATOM 937 O O . PRO A 1 123 ? -2.670 -9.591 -4.410 1.00 98.62 123 PRO A O 1
ATOM 940 N N . PRO A 1 124 ? -0.448 -9.801 -4.059 1.00 98.38 124 PRO A N 1
ATOM 941 C CA . PRO A 1 124 ? -0.564 -9.670 -2.606 1.00 98.38 124 PRO A CA 1
ATOM 942 C C . PRO A 1 124 ? -1.159 -8.330 -2.167 1.00 98.38 124 PRO A C 1
ATOM 944 O O . PRO A 1 124 ? -2.025 -8.322 -1.298 1.00 98.38 124 PRO A O 1
ATOM 947 N N . LEU A 1 125 ? -0.753 -7.221 -2.795 1.00 98.62 125 LEU A N 1
ATOM 948 C CA . LEU A 1 125 ? -1.258 -5.883 -2.484 1.00 98.62 125 LEU A CA 1
ATOM 949 C C . LEU A 1 125 ? -2.752 -5.736 -2.803 1.00 98.62 125 LEU A C 1
ATOM 951 O O . LEU A 1 125 ? -3.488 -5.148 -2.018 1.00 98.62 125 LEU A O 1
ATOM 955 N N . LEU A 1 126 ? -3.216 -6.293 -3.926 1.00 98.75 126 LEU A N 1
ATOM 956 C CA . LEU A 1 126 ? -4.637 -6.274 -4.288 1.00 98.75 126 LEU A CA 1
ATOM 957 C C . LEU A 1 126 ? -5.482 -7.137 -3.342 1.00 98.75 126 LEU A C 1
ATOM 959 O O . LEU A 1 126 ? -6.506 -6.675 -2.852 1.00 98.75 126 LEU A O 1
ATOM 963 N N . THR A 1 127 ? -5.005 -8.341 -3.016 1.00 98.38 127 THR A N 1
ATOM 964 C CA . THR A 1 127 ? -5.670 -9.229 -2.041 1.00 98.38 127 THR A CA 1
ATOM 965 C C . THR A 1 127 ? -5.762 -8.570 -0.662 1.00 98.38 127 THR A C 1
ATOM 967 O O . THR A 1 127 ? -6.729 -8.751 0.071 1.00 98.38 127 THR A O 1
ATOM 970 N N . HIS A 1 128 ? -4.725 -7.824 -0.288 1.00 98.38 128 HIS A N 1
ATOM 971 C CA . HIS A 1 128 ? -4.645 -7.116 0.978 1.00 98.38 128 HIS A CA 1
ATOM 972 C C . HIS A 1 128 ? -5.712 -6.012 1.084 1.00 98.38 128 HIS A C 1
ATOM 974 O O . HIS A 1 128 ? -6.534 -6.071 1.995 1.00 98.38 128 HIS A O 1
ATOM 980 N N . ILE A 1 129 ? -5.787 -5.092 0.114 1.00 98.69 129 ILE A N 1
ATOM 981 C CA . ILE A 1 129 ? -6.781 -4.002 0.155 1.00 98.69 129 ILE A CA 1
ATOM 982 C C . ILE A 1 129 ? -8.228 -4.506 0.038 1.00 98.69 129 ILE A C 1
ATOM 984 O O . ILE A 1 129 ? -9.146 -3.867 0.545 1.00 98.69 129 ILE A O 1
ATOM 988 N N . GLU A 1 130 ? -8.452 -5.649 -0.618 1.00 98.62 130 GLU A N 1
ATOM 989 C CA . GLU A 1 130 ? -9.766 -6.305 -0.668 1.00 98.62 130 GLU A CA 1
ATOM 990 C C . GLU A 1 130 ? -10.183 -6.805 0.720 1.00 98.62 130 GLU A C 1
ATOM 992 O O . GLU A 1 130 ? -11.287 -6.513 1.178 1.00 98.62 130 GLU A O 1
ATOM 997 N N . ALA A 1 131 ? -9.282 -7.480 1.439 1.00 97.94 131 ALA A N 1
ATOM 998 C CA . ALA A 1 131 ? -9.558 -7.955 2.793 1.00 97.94 131 ALA A CA 1
ATOM 999 C C . ALA A 1 131 ? -9.817 -6.802 3.781 1.00 97.94 131 ALA A C 1
ATOM 1001 O O . ALA A 1 131 ? -10.662 -6.919 4.674 1.00 97.94 131 ALA A O 1
ATOM 1002 N N . GLU A 1 132 ? -9.117 -5.678 3.625 1.00 98.44 132 GLU A N 1
ATOM 1003 C CA . GLU A 1 132 ? -9.368 -4.478 4.424 1.00 98.44 132 GLU A CA 1
ATOM 1004 C C . GLU A 1 132 ? -10.756 -3.893 4.171 1.00 98.44 132 GLU A C 1
ATOM 1006 O O . GLU A 1 132 ? -11.487 -3.615 5.126 1.00 98.44 132 GLU A O 1
ATOM 1011 N N . GLU A 1 133 ? -11.137 -3.745 2.900 1.00 98.62 133 GLU A N 1
ATOM 1012 C CA . GLU A 1 133 ? -12.448 -3.230 2.499 1.00 98.62 133 GLU A CA 1
ATOM 1013 C C . GLU A 1 133 ? -13.593 -4.109 3.015 1.00 98.62 133 GLU A C 1
ATOM 1015 O O . GLU A 1 133 ? -14.608 -3.589 3.481 1.00 98.62 133 GLU A O 1
ATOM 1020 N N . GLU A 1 134 ? -13.425 -5.431 2.971 1.00 98.31 134 GLU A N 1
ATOM 1021 C CA . GLU A 1 134 ? -14.462 -6.388 3.365 1.00 98.31 134 GLU A CA 1
ATOM 1022 C C . GLU A 1 134 ? -14.578 -6.579 4.881 1.00 98.31 134 GLU A C 1
ATOM 1024 O O . GLU A 1 134 ? -15.679 -6.808 5.389 1.00 98.31 134 GLU A O 1
ATOM 1029 N N . VAL A 1 135 ? -13.461 -6.515 5.617 1.00 98.06 135 VAL A N 1
ATOM 1030 C CA . VAL A 1 135 ? -13.424 -6.940 7.027 1.00 98.06 135 VAL A CA 1
ATOM 1031 C C . VAL A 1 135 ? -13.028 -5.821 7.982 1.00 98.06 135 VAL A C 1
ATOM 1033 O O . VAL A 1 135 ? -13.612 -5.712 9.062 1.00 98.06 135 VAL A O 1
ATOM 1036 N N . ILE A 1 136 ? -12.053 -4.985 7.624 1.00 98.06 136 ILE A N 1
ATOM 1037 C CA . ILE A 1 136 ? -11.504 -3.968 8.533 1.00 98.06 136 ILE A CA 1
ATOM 1038 C C . ILE A 1 136 ? -12.333 -2.685 8.490 1.00 98.06 136 ILE A C 1
ATOM 1040 O O . ILE A 1 136 ? -12.734 -2.178 9.540 1.00 98.06 136 ILE A O 1
ATOM 1044 N N . PHE A 1 137 ? -12.644 -2.167 7.302 1.00 98.12 137 PHE A N 1
ATOM 1045 C CA . PHE A 1 137 ? -13.367 -0.901 7.147 1.00 98.12 137 PHE A CA 1
ATOM 1046 C C . PHE A 1 137 ? -14.765 -0.899 7.782 1.00 98.12 137 PHE A C 1
ATOM 1048 O O . PHE A 1 137 ? -15.077 0.087 8.452 1.00 98.12 137 PHE A O 1
ATOM 1055 N N . PRO A 1 138 ? -15.561 -1.987 7.740 1.00 97.81 138 PRO A N 1
ATOM 1056 C CA . PRO A 1 138 ? -16.820 -2.044 8.485 1.00 97.81 138 PRO A CA 1
ATOM 1057 C C . PRO A 1 138 ? -16.646 -1.863 10.001 1.00 97.81 138 PRO A C 1
ATOM 1059 O O . PRO A 1 138 ? -17.493 -1.261 10.663 1.00 97.81 138 PRO A O 1
ATOM 1062 N N . VAL A 1 139 ? -15.535 -2.343 10.573 1.00 97.75 139 VAL A N 1
ATOM 1063 C CA . VAL A 1 139 ? -15.223 -2.137 11.998 1.00 97.75 139 VAL A CA 1
ATOM 1064 C C . VAL A 1 139 ? -14.850 -0.677 12.262 1.00 97.75 139 VAL A C 1
ATOM 1066 O O . VAL A 1 139 ? -15.260 -0.114 13.278 1.00 97.75 139 VAL A O 1
ATOM 1069 N N . VAL A 1 140 ? -14.105 -0.048 11.346 1.00 97.50 140 VAL A N 1
ATOM 1070 C CA . VAL A 1 140 ? -13.734 1.375 11.430 1.00 97.50 140 VAL A CA 1
ATOM 1071 C C . VAL A 1 140 ? -14.969 2.274 11.348 1.00 97.50 140 VAL A C 1
ATOM 1073 O O . VAL A 1 140 ? -15.077 3.223 12.127 1.00 97.50 140 VAL A O 1
ATOM 1076 N N . ASP A 1 141 ? -15.921 1.965 10.468 1.00 96.62 141 ASP A N 1
ATOM 1077 C CA . ASP A 1 141 ? -17.188 2.699 10.357 1.00 96.62 141 ASP A CA 1
ATOM 1078 C C . ASP A 1 141 ? -18.032 2.589 11.637 1.00 96.62 141 ASP A C 1
ATOM 1080 O O . ASP A 1 141 ? -18.688 3.553 12.037 1.00 96.62 141 ASP A O 1
ATOM 1084 N N . GLY A 1 142 ? -17.944 1.453 12.337 1.00 95.88 142 GLY A N 1
ATOM 1085 C C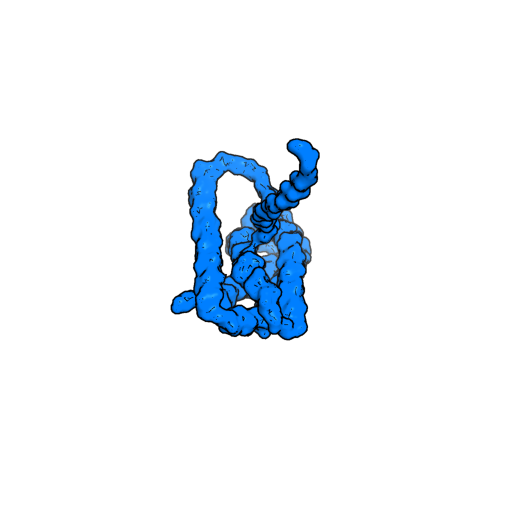A . GLY A 1 142 ? -18.587 1.230 13.635 1.00 95.88 142 GLY A CA 1
ATOM 1086 C C . GLY A 1 142 ? -17.962 1.979 14.822 1.00 95.88 142 GLY A C 1
ATOM 1087 O O . GLY A 1 142 ? -18.531 1.962 15.916 1.00 95.88 142 GLY A O 1
ATOM 1088 N N . LEU A 1 143 ? -16.807 2.638 14.653 1.00 96.44 143 LEU A N 1
ATOM 1089 C CA . LEU A 1 143 ? -16.200 3.470 15.702 1.00 96.44 143 LEU A CA 1
ATOM 1090 C C . LEU A 1 143 ? -17.077 4.684 16.022 1.00 96.44 143 LEU A C 1
ATOM 1092 O O . LEU A 1 143 ? -17.882 5.114 15.208 1.00 96.44 143 LEU A O 1
ATOM 1096 N N . SER A 1 144 ? -16.895 5.300 17.189 1.00 96.62 144 SER A N 1
ATOM 1097 C CA . SER A 1 144 ? -17.607 6.541 17.511 1.00 96.62 144 SER A CA 1
ATOM 1098 C C . SER A 1 144 ? -17.081 7.730 16.695 1.00 96.62 144 SER A C 1
ATOM 1100 O O . SER A 1 144 ? -15.889 7.810 16.381 1.00 96.62 144 SER A O 1
ATOM 1102 N N . ASP A 1 145 ? -17.941 8.709 16.403 1.00 95.88 145 ASP A N 1
ATOM 1103 C CA . ASP A 1 145 ? -17.545 9.889 15.622 1.00 95.88 145 ASP A CA 1
ATOM 1104 C C . ASP A 1 145 ? -16.325 10.644 16.189 1.00 95.88 145 ASP A C 1
ATOM 1106 O O . ASP A 1 145 ? -15.489 11.085 15.397 1.00 95.88 145 ASP A O 1
ATOM 1110 N N . PRO A 1 146 ? -16.162 10.827 17.522 1.00 96.56 146 PRO A N 1
ATOM 1111 C CA . PRO A 1 146 ? -14.953 11.442 18.067 1.00 96.56 146 PRO A CA 1
ATOM 1112 C C . PRO A 1 146 ? -13.677 10.686 17.684 1.00 96.56 146 PRO A C 1
ATOM 1114 O O . PRO A 1 146 ? -12.682 11.316 17.328 1.00 96.56 146 PRO A O 1
ATOM 1117 N N . VAL A 1 147 ? -13.722 9.350 17.701 1.00 96.75 147 VAL A N 1
ATOM 1118 C CA . VAL A 1 147 ? -12.584 8.501 17.338 1.00 96.75 147 VAL A CA 1
ATOM 1119 C C . VAL A 1 147 ? -12.289 8.611 15.842 1.00 96.75 147 VAL A C 1
ATOM 1121 O O . VAL A 1 147 ? -11.135 8.833 15.471 1.00 96.75 147 VAL A O 1
ATOM 1124 N N . ARG A 1 148 ? -13.315 8.542 14.980 1.00 97.38 148 ARG A N 1
ATOM 1125 C CA . ARG A 1 148 ? -13.140 8.702 13.524 1.00 97.38 148 ARG A CA 1
ATOM 1126 C C . ARG A 1 148 ? -12.565 10.075 13.160 1.00 97.38 148 ARG A C 1
ATOM 1128 O O . ARG A 1 148 ? -11.650 10.161 12.343 1.00 97.38 148 ARG A O 1
ATOM 1135 N N . ARG A 1 149 ? -13.015 11.151 13.817 1.00 96.50 149 ARG A N 1
ATOM 1136 C CA . ARG A 1 149 ? -12.443 12.498 13.619 1.00 96.50 149 ARG A CA 1
ATOM 1137 C C . ARG A 1 149 ? -10.973 12.579 14.023 1.00 96.50 149 ARG A C 1
ATOM 1139 O O . ARG A 1 149 ? -10.197 13.213 13.313 1.00 96.50 149 ARG A O 1
ATOM 1146 N N . GLN A 1 150 ? -10.590 11.944 15.131 1.00 97.56 150 GLN A N 1
ATOM 1147 C CA . GLN A 1 150 ? -9.195 11.926 15.569 1.00 97.56 150 GLN A CA 1
ATOM 1148 C C . GLN A 1 150 ? -8.297 11.192 14.562 1.00 97.56 150 GLN A C 1
ATOM 1150 O O . GLN A 1 150 ? -7.233 11.699 14.218 1.00 97.56 150 GLN A O 1
ATOM 1155 N N . ILE A 1 151 ? -8.752 10.052 14.031 1.00 97.81 151 ILE A N 1
ATOM 1156 C CA . ILE A 1 151 ? -8.039 9.317 12.974 1.00 97.81 151 ILE A CA 1
ATOM 1157 C C . ILE A 1 151 ? -7.785 10.230 11.765 1.00 97.81 151 ILE A C 1
ATOM 1159 O O . ILE A 1 151 ? -6.650 10.370 11.318 1.00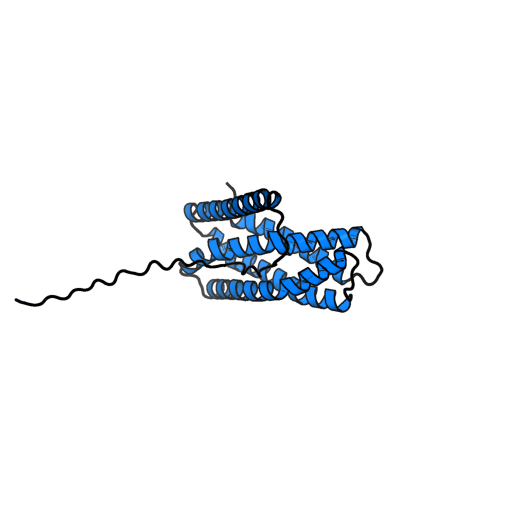 97.81 151 ILE A O 1
ATOM 1163 N N . VAL A 1 152 ? -8.814 10.930 11.279 1.00 97.06 152 VAL A N 1
ATOM 1164 C CA . VAL A 1 152 ? -8.677 11.848 10.133 1.00 97.06 152 VAL A CA 1
ATOM 1165 C C . VAL A 1 152 ? -7.660 12.956 10.410 1.00 97.06 152 VAL A C 1
ATOM 1167 O O . VAL A 1 152 ? -6.850 13.281 9.541 1.00 97.06 152 VAL A O 1
ATOM 1170 N N . GLN A 1 153 ? -7.665 13.529 11.616 1.00 96.94 153 GLN A N 1
ATOM 1171 C CA . GLN A 1 153 ? -6.688 14.549 12.006 1.00 96.94 153 GLN A CA 1
ATOM 1172 C C . GLN A 1 153 ? -5.251 14.012 11.967 1.00 96.94 153 GLN A C 1
ATOM 1174 O O . GLN A 1 153 ? -4.364 14.688 11.446 1.00 96.94 153 GLN A O 1
ATOM 1179 N N . GLU A 1 154 ? -5.021 12.794 12.460 1.00 97.44 154 GLU A N 1
ATOM 1180 C CA . GLU A 1 154 ? -3.707 12.139 12.439 1.00 97.44 154 GLU A CA 1
ATOM 1181 C C . GLU A 1 154 ? -3.214 11.884 11.005 1.00 97.44 154 GLU A C 1
ATOM 1183 O O . GLU A 1 154 ? -2.072 12.223 10.673 1.00 97.44 154 GLU A O 1
ATOM 1188 N N . MET A 1 155 ? -4.092 11.371 10.139 1.00 95.44 155 MET A N 1
ATOM 1189 C CA . MET A 1 155 ? -3.804 11.099 8.724 1.00 95.44 155 MET A CA 1
ATOM 1190 C C . MET A 1 155 ? -3.468 12.381 7.944 1.00 95.44 155 MET A C 1
ATOM 1192 O O . MET A 1 155 ? -2.556 12.401 7.106 1.00 95.44 155 MET A O 1
ATOM 1196 N N . ILE A 1 156 ? -4.183 13.479 8.215 1.00 94.62 156 ILE A N 1
ATOM 1197 C CA . ILE A 1 156 ? -3.899 14.797 7.623 1.00 94.62 156 ILE A CA 1
ATOM 1198 C C . ILE A 1 156 ? -2.556 15.328 8.135 1.00 94.62 156 ILE A C 1
ATOM 1200 O O . ILE A 1 156 ? -1.709 15.731 7.333 1.00 94.62 156 ILE A O 1
ATOM 1204 N N . ALA A 1 157 ? -2.331 15.286 9.451 1.00 94.62 157 ALA A N 1
ATOM 1205 C CA . ALA A 1 157 ? -1.099 15.772 10.066 1.00 94.62 157 ALA A CA 1
ATOM 1206 C C . ALA A 1 157 ? 0.136 15.029 9.532 1.00 94.62 157 ALA A C 1
ATOM 1208 O O . ALA A 1 157 ? 1.186 15.639 9.316 1.00 94.62 157 ALA A O 1
ATOM 1209 N N . ARG A 1 158 ? 0.029 13.722 9.259 1.00 94.38 158 ARG A N 1
ATOM 1210 C CA . ARG A 1 158 ? 1.137 12.945 8.684 1.00 94.38 158 ARG A CA 1
ATOM 1211 C C . ARG A 1 158 ? 1.535 13.426 7.293 1.00 94.38 158 ARG A C 1
ATOM 1213 O O . ARG A 1 158 ? 2.722 13.615 7.031 1.00 94.38 158 ARG A O 1
ATOM 1220 N N . ARG A 1 159 ? 0.553 13.707 6.438 1.00 90.94 159 ARG A N 1
ATOM 1221 C CA . ARG A 1 159 ? 0.787 14.252 5.092 1.00 90.94 159 ARG A CA 1
ATOM 1222 C C . ARG A 1 159 ? 1.384 15.655 5.141 1.00 90.94 159 ARG A C 1
ATOM 1224 O O . ARG A 1 159 ? 2.334 15.928 4.415 1.00 90.94 159 ARG A O 1
ATOM 1231 N N . GLN A 1 160 ? 0.888 16.512 6.033 1.00 90.44 160 GLN A N 1
ATOM 1232 C CA . GLN A 1 160 ? 1.448 17.852 6.242 1.00 90.44 160 GLN A CA 1
ATOM 1233 C C . GLN A 1 160 ? 2.912 17.790 6.690 1.00 90.44 160 GLN A C 1
ATOM 1235 O O . GLN A 1 160 ? 3.749 18.497 6.136 1.00 90.44 160 GLN A O 1
ATOM 1240 N N . ARG A 1 161 ? 3.254 16.899 7.631 1.00 87.62 161 ARG A N 1
ATOM 1241 C CA . ARG A 1 161 ? 4.649 16.703 8.060 1.00 87.62 161 ARG A CA 1
ATOM 1242 C C . ARG A 1 161 ? 5.549 16.250 6.914 1.00 87.62 161 ARG A C 1
ATOM 1244 O O . ARG A 1 161 ? 6.605 16.845 6.736 1.00 87.62 161 ARG A O 1
ATOM 1251 N N . ARG A 1 162 ? 5.129 15.255 6.118 1.00 81.44 162 ARG A N 1
ATOM 1252 C CA . ARG A 1 162 ? 5.919 14.799 4.957 1.00 81.44 162 ARG A CA 1
ATOM 1253 C C . ARG A 1 162 ? 6.082 15.883 3.886 1.00 81.44 162 ARG A C 1
ATOM 1255 O O . ARG A 1 162 ? 7.125 15.952 3.247 1.00 81.44 162 ARG A O 1
ATOM 1262 N N . PHE A 1 163 ? 5.083 16.745 3.702 1.00 77.62 163 PHE A N 1
ATOM 1263 C CA . PHE A 1 163 ? 5.187 17.883 2.789 1.00 77.62 163 PHE A CA 1
ATOM 1264 C C . PHE A 1 163 ? 6.238 18.898 3.264 1.00 77.62 163 PHE A C 1
ATOM 1266 O O . PHE A 1 163 ? 7.121 19.274 2.495 1.00 77.62 163 PHE A O 1
ATOM 1273 N N . LEU A 1 164 ? 6.200 19.270 4.547 1.00 73.06 164 LEU A N 1
ATOM 1274 C CA . LEU A 1 164 ? 7.146 20.222 5.134 1.00 73.06 164 LEU A CA 1
ATOM 1275 C C . LEU A 1 164 ? 8.585 19.685 5.168 1.00 73.06 164 LEU A C 1
ATOM 1277 O O . LEU A 1 164 ? 9.522 20.442 4.920 1.00 73.06 164 LEU A O 1
ATOM 1281 N N . THR A 1 165 ? 8.789 18.389 5.429 1.00 68.62 165 THR A N 1
ATOM 1282 C CA . THR A 1 165 ? 10.134 17.788 5.368 1.00 68.62 165 THR A CA 1
ATOM 1283 C C . THR A 1 165 ? 10.664 17.712 3.937 1.00 68.62 165 THR A C 1
ATOM 1285 O O . THR A 1 165 ? 11.848 17.962 3.721 1.00 68.62 165 THR A O 1
ATOM 1288 N N . ALA A 1 166 ? 9.808 17.440 2.947 1.00 64.69 166 ALA A N 1
ATOM 1289 C CA . ALA A 1 166 ? 10.194 17.454 1.536 1.00 64.69 166 ALA A CA 1
ATOM 1290 C C . ALA A 1 166 ? 10.522 18.870 1.022 1.00 64.69 166 ALA A C 1
ATOM 1292 O O . ALA A 1 166 ? 11.435 19.036 0.215 1.00 64.69 166 ALA A O 1
ATOM 1293 N N . GLU A 1 167 ? 9.813 19.902 1.489 1.00 55.28 167 GLU A N 1
ATOM 1294 C CA . GLU A 1 167 ? 10.131 21.303 1.181 1.00 55.28 167 GLU A CA 1
ATOM 1295 C C . GLU A 1 167 ? 11.398 21.794 1.884 1.00 55.28 167 GLU A C 1
ATOM 1297 O O . GLU A 1 167 ? 12.231 22.434 1.244 1.00 55.28 167 GLU A O 1
ATOM 1302 N N . GLY A 1 168 ? 11.593 21.440 3.157 1.00 45.44 168 GLY A N 1
ATOM 1303 C CA . GLY A 1 168 ? 12.813 21.762 3.900 1.00 45.44 168 GLY A CA 1
ATOM 1304 C C . GLY A 1 168 ? 14.056 21.044 3.362 1.00 45.44 168 GLY A C 1
ATOM 13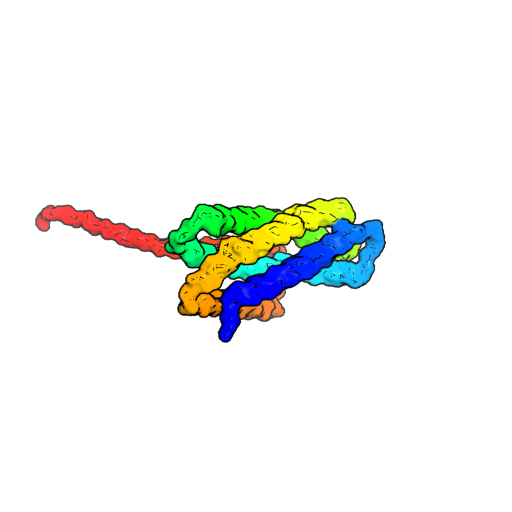05 O O . GLY A 1 168 ? 15.129 21.638 3.307 1.00 45.44 168 GLY A O 1
ATOM 1306 N N . GLY A 1 169 ? 13.911 19.799 2.892 1.00 43.47 169 GLY A N 1
ATOM 1307 C CA . GLY A 1 169 ? 14.989 19.016 2.274 1.00 43.47 169 GLY A CA 1
ATOM 1308 C C . GLY A 1 169 ? 15.390 19.486 0.871 1.00 43.47 169 GLY A C 1
ATOM 1309 O O . GLY A 1 169 ? 16.521 19.261 0.450 1.00 43.47 169 GLY A O 1
ATOM 1310 N N . ARG A 1 170 ? 14.521 20.218 0.157 1.00 47.91 170 ARG A N 1
ATOM 1311 C CA . ARG A 1 170 ? 14.898 20.891 -1.102 1.00 47.91 170 ARG A CA 1
ATOM 1312 C C . ARG A 1 170 ? 15.912 22.028 -0.900 1.00 47.91 170 ARG A C 1
ATOM 1314 O O . ARG A 1 170 ? 16.490 22.484 -1.883 1.00 47.91 170 ARG A O 1
ATOM 1321 N N . LEU A 1 171 ? 16.161 22.458 0.343 1.00 40.50 171 LEU A N 1
ATOM 1322 C CA . LEU A 1 171 ? 17.173 23.463 0.693 1.00 40.50 171 LEU A CA 1
ATOM 1323 C C . LEU A 1 171 ? 18.484 22.864 1.244 1.00 40.50 171 LEU A C 1
ATOM 1325 O O . LEU A 1 171 ? 19.426 23.615 1.489 1.00 40.50 171 LEU A O 1
ATOM 1329 N N . SER A 1 172 ? 18.596 21.540 1.399 1.00 35.44 172 SER A N 1
ATOM 1330 C CA . SER A 1 172 ? 19.812 20.873 1.889 1.00 35.44 172 SER A CA 1
ATOM 1331 C C . SER A 1 172 ? 20.234 19.720 0.973 1.00 35.44 172 SER A C 1
ATOM 1333 O O . SER A 1 172 ? 19.853 18.566 1.139 1.00 35.44 172 SER A O 1
ATOM 1335 N N . ASN A 1 173 ? 21.073 20.038 -0.012 1.00 32.53 173 ASN A N 1
ATOM 1336 C CA . ASN A 1 173 ? 21.698 19.048 -0.884 1.00 32.53 173 ASN A CA 1
ATOM 1337 C C . ASN A 1 173 ? 22.860 18.346 -0.145 1.00 32.53 173 ASN A C 1
ATOM 1339 O O . ASN A 1 173 ? 23.923 18.942 0.034 1.00 32.53 173 ASN A O 1
ATOM 1343 N N . LEU A 1 174 ? 22.672 17.090 0.276 1.00 31.88 174 LEU A N 1
ATOM 1344 C CA . LEU A 1 174 ? 23.740 16.163 0.686 1.00 31.88 174 LEU A CA 1
ATOM 1345 C C . LEU A 1 174 ? 23.507 14.787 0.032 1.00 31.88 174 LEU A C 1
ATOM 1347 O O . LEU A 1 174 ? 22.356 14.362 -0.091 1.00 31.88 174 LEU A O 1
ATOM 1351 N N . PRO A 1 175 ? 24.565 14.073 -0.402 1.00 38.16 175 PRO A N 1
ATOM 1352 C CA . PRO A 1 175 ? 24.410 12.863 -1.195 1.00 38.16 175 PRO A CA 1
ATOM 1353 C C . PRO A 1 175 ? 24.014 11.650 -0.338 1.00 38.16 175 PRO A C 1
ATOM 1355 O O . PRO A 1 175 ? 24.747 11.223 0.547 1.00 38.16 175 PRO A O 1
ATOM 1358 N N . GLY A 1 176 ? 22.854 11.083 -0.676 1.00 37.81 176 GLY A N 1
ATOM 1359 C CA . GLY A 1 176 ? 22.669 9.657 -0.970 1.00 37.81 176 GLY A CA 1
ATOM 1360 C C . GLY A 1 176 ? 23.108 8.628 0.073 1.00 37.81 176 GLY A C 1
ATOM 1361 O O . GLY A 1 176 ? 24.099 7.935 -0.125 1.00 37.81 176 GLY A O 1
ATOM 1362 N N . GLY A 1 177 ? 22.277 8.426 1.095 1.00 29.22 177 GLY A N 1
ATOM 1363 C CA . GLY A 1 177 ? 22.205 7.175 1.850 1.00 29.22 177 GLY A CA 1
ATOM 1364 C C . GLY A 1 177 ? 20.742 6.778 2.015 1.00 29.22 177 GLY A C 1
ATOM 1365 O O . GLY A 1 177 ? 20.060 7.294 2.896 1.00 29.22 177 GLY A O 1
ATOM 1366 N N . SER A 1 178 ? 20.234 5.907 1.141 1.00 36.19 178 SER A N 1
ATOM 1367 C CA . SER A 1 178 ? 18.876 5.361 1.240 1.00 36.19 178 SER A CA 1
ATOM 1368 C C . SER A 1 178 ? 18.810 4.415 2.437 1.00 36.19 178 SER A C 1
ATOM 1370 O O . SER A 1 178 ? 19.148 3.238 2.336 1.00 36.19 178 SER A O 1
ATOM 1372 N N . THR A 1 179 ? 18.424 4.938 3.596 1.00 35.38 179 THR A N 1
ATOM 1373 C CA . THR A 1 179 ? 18.069 4.108 4.747 1.00 35.38 179 THR A CA 1
ATOM 1374 C C . THR A 1 179 ? 16.762 3.375 4.433 1.00 35.38 179 THR A C 1
ATOM 1376 O O . THR A 1 179 ? 15.844 3.988 3.882 1.00 35.38 179 THR A O 1
ATOM 1379 N N . PRO A 1 180 ? 16.651 2.070 4.737 1.00 36.47 180 PRO A N 1
ATOM 1380 C CA . PRO A 1 180 ? 15.385 1.371 4.606 1.00 36.47 180 PRO A CA 1
ATOM 1381 C C . PRO A 1 180 ? 14.433 1.952 5.654 1.00 36.47 180 PRO A C 1
ATOM 1383 O O . PRO A 1 180 ? 14.672 1.851 6.857 1.00 36.47 180 PRO A O 1
ATOM 1386 N N . VAL A 1 181 ? 13.387 2.625 5.190 1.00 41.56 181 VAL A N 1
ATOM 1387 C CA . VAL A 1 181 ? 12.324 3.135 6.053 1.00 41.56 181 VAL A CA 1
ATOM 1388 C C . VAL A 1 181 ? 11.443 1.943 6.387 1.00 41.56 181 VAL A C 1
ATOM 1390 O O . VAL A 1 181 ? 10.718 1.512 5.502 1.00 41.56 181 VAL A O 1
ATOM 1393 N N . ARG A 1 182 ? 11.518 1.434 7.628 1.00 53.75 182 ARG A N 1
ATOM 1394 C CA . ARG A 1 182 ? 10.403 0.667 8.202 1.00 53.75 182 ARG A CA 1
ATOM 1395 C C . ARG A 1 182 ? 9.163 1.555 8.174 1.00 53.75 182 ARG A C 1
ATOM 1397 O O . ARG A 1 182 ? 9.242 2.660 8.724 1.00 53.75 182 ARG A O 1
ATOM 1404 N N . TRP A 1 183 ? 8.066 1.102 7.570 1.00 58.19 183 TRP A N 1
ATOM 1405 C CA . TRP A 1 183 ? 6.821 1.863 7.413 1.00 58.19 183 TRP A CA 1
ATOM 1406 C C . TRP A 1 183 ? 6.328 2.395 8.761 1.00 58.19 183 TRP A C 1
ATOM 1408 O O . TRP A 1 183 ? 6.016 3.575 8.865 1.00 58.19 183 TRP A O 1
ATOM 1418 N N . ALA A 1 184 ? 6.469 1.619 9.836 1.00 44.91 184 ALA A N 1
ATOM 1419 C CA . ALA A 1 184 ? 6.490 2.148 11.194 1.00 44.91 184 ALA A CA 1
ATOM 1420 C C . ALA A 1 184 ? 7.885 2.021 11.824 1.00 44.91 184 ALA A C 1
ATOM 1422 O O . ALA A 1 184 ? 8.259 0.997 12.399 1.00 44.91 184 ALA A O 1
ATOM 1423 N N . SER A 1 185 ? 8.653 3.111 11.826 1.00 37.41 185 SER A N 1
ATOM 1424 C CA . SER A 1 185 ? 9.654 3.295 12.881 1.00 37.41 185 SER A CA 1
ATOM 1425 C C . SER A 1 185 ? 8.923 3.656 14.172 1.00 37.41 185 SER A C 1
ATOM 1427 O O . SER A 1 185 ? 8.592 4.813 14.427 1.00 37.41 185 SER A O 1
ATOM 1429 N N . VAL A 1 186 ? 8.626 2.642 14.982 1.00 32.91 186 VAL A N 1
ATOM 1430 C CA . VAL A 1 186 ? 8.102 2.822 16.335 1.00 32.91 186 VAL A CA 1
ATOM 1431 C C . VAL A 1 186 ? 9.221 3.377 17.224 1.00 32.91 186 VAL A C 1
ATOM 1433 O O . VAL A 1 186 ? 10.002 2.618 17.792 1.00 32.91 186 VAL A O 1
ATOM 1436 N N . GLU A 1 187 ? 9.291 4.696 17.413 1.00 31.02 187 GLU A N 1
ATOM 1437 C CA . GLU A 1 187 ? 9.913 5.250 18.622 1.00 31.02 187 GLU A CA 1
ATOM 1438 C C . GLU A 1 187 ? 8.909 5.145 19.778 1.00 31.02 187 GLU A C 1
ATOM 1440 O O . GLU A 1 187 ? 8.245 6.107 20.167 1.00 31.02 187 GLU A O 1
ATOM 1445 N N . VAL A 1 188 ? 8.785 3.949 20.364 1.00 31.06 188 VAL A N 1
ATOM 1446 C CA . VAL A 1 188 ? 8.240 3.831 21.722 1.00 31.06 188 VAL A CA 1
ATOM 1447 C C . VAL A 1 188 ? 9.292 4.420 22.654 1.00 31.06 188 VAL A C 1
ATOM 1449 O O . VAL A 1 188 ? 10.221 3.750 23.103 1.00 31.06 188 VAL A O 1
ATOM 1452 N N . SER A 1 189 ? 9.141 5.707 22.962 1.00 31.03 189 SER A N 1
ATOM 1453 C CA . SER A 1 189 ? 9.745 6.291 24.155 1.00 31.03 189 SER A CA 1
ATOM 1454 C C . SER A 1 189 ? 9.067 5.652 25.368 1.00 31.03 189 SER A C 1
ATOM 1456 O O . SER A 1 189 ? 8.056 6.133 25.886 1.00 31.03 189 SER A O 1
ATOM 1458 N N . ALA A 1 190 ? 9.585 4.500 25.790 1.00 29.97 190 ALA A N 1
ATOM 1459 C CA . ALA A 1 190 ? 9.191 3.867 27.032 1.00 29.97 190 ALA A CA 1
ATOM 1460 C C . ALA A 1 190 ? 9.582 4.799 28.188 1.00 29.97 190 ALA A C 1
ATOM 1462 O O . ALA A 1 190 ? 10.736 4.834 28.623 1.00 29.97 190 ALA A O 1
ATOM 1463 N N . ARG A 1 191 ? 8.617 5.560 28.718 1.00 33.81 191 ARG A N 1
ATOM 1464 C CA . ARG A 1 191 ? 8.761 6.155 30.049 1.00 33.81 191 ARG A CA 1
ATOM 1465 C C . ARG A 1 191 ? 8.942 5.005 31.036 1.00 33.81 191 ARG A C 1
ATOM 1467 O O . ARG A 1 191 ? 8.014 4.241 31.287 1.00 33.81 191 ARG A O 1
ATOM 1474 N N . ARG A 1 192 ? 10.152 4.872 31.585 1.00 32.75 192 ARG A N 1
ATOM 1475 C CA . ARG A 1 192 ? 10.426 3.993 32.726 1.00 32.75 192 ARG A CA 1
ATOM 1476 C C . ARG A 1 192 ? 9.455 4.339 33.864 1.00 32.75 192 ARG A C 1
ATOM 1478 O O . ARG A 1 192 ? 9.401 5.508 34.247 1.00 32.75 192 ARG A O 1
ATOM 1485 N N . PRO A 1 193 ? 8.752 3.365 34.463 1.00 34.62 193 PRO A N 1
ATOM 1486 C CA . PRO A 1 193 ? 8.137 3.587 35.758 1.00 34.62 193 PRO A CA 1
ATOM 1487 C C . PRO A 1 193 ? 9.263 3.734 36.786 1.00 34.62 193 PRO A C 1
ATOM 1489 O O . PRO A 1 193 ? 10.122 2.858 36.923 1.00 34.62 193 PRO A O 1
ATOM 1492 N N . THR A 1 194 ? 9.286 4.857 37.497 1.00 41.66 194 THR A N 1
ATOM 1493 C CA . THR A 1 194 ? 10.102 5.011 38.698 1.00 41.66 194 THR A CA 1
ATOM 1494 C C . THR A 1 194 ? 9.602 3.999 39.725 1.00 41.66 194 THR A C 1
ATOM 1496 O O . THR A 1 194 ? 8.538 4.157 40.320 1.00 41.66 194 THR A O 1
ATOM 1499 N N . ARG A 1 195 ? 10.353 2.907 39.908 1.00 42.62 195 ARG A N 1
ATOM 1500 C CA . ARG A 1 195 ? 10.166 2.019 41.056 1.00 42.62 195 ARG A CA 1
ATOM 1501 C C . ARG A 1 195 ? 10.393 2.842 42.318 1.00 42.62 195 ARG A C 1
ATOM 1503 O O . ARG A 1 195 ? 11.483 3.370 42.523 1.00 42.62 195 ARG A O 1
ATOM 1510 N N . GLY A 1 196 ? 9.361 2.921 43.152 1.00 40.09 196 GLY A N 1
ATOM 1511 C CA . GLY A 1 196 ? 9.508 3.303 44.545 1.00 40.09 196 GLY A CA 1
ATOM 1512 C C . GLY A 1 196 ? 10.484 2.348 45.227 1.00 40.09 196 GLY A C 1
ATOM 1513 O O . GLY A 1 196 ? 10.300 1.132 45.193 1.00 40.09 196 GLY A O 1
ATOM 1514 N N . GLY A 1 197 ? 11.533 2.909 45.818 1.00 36.84 197 GLY A N 1
ATOM 1515 C CA . GLY A 1 197 ? 12.315 2.251 46.849 1.00 36.84 197 GLY A CA 1
ATOM 1516 C C . GLY A 1 197 ? 11.758 2.687 48.193 1.00 36.84 197 GLY A C 1
ATOM 1517 O O . GLY A 1 197 ? 12.084 3.767 48.672 1.00 36.84 197 GLY A O 1
ATOM 1518 N N . ALA A 1 198 ? 10.898 1.863 48.782 1.00 47.31 198 ALA A N 1
ATOM 1519 C CA . ALA A 1 198 ? 10.740 1.862 50.224 1.00 47.31 198 ALA A CA 1
ATOM 1520 C C . ALA A 1 198 ? 11.931 1.092 50.802 1.00 47.31 198 ALA A C 1
ATOM 1522 O O . ALA A 1 198 ? 12.162 -0.054 50.419 1.00 47.31 198 ALA A O 1
ATOM 1523 N N . ASN A 1 199 ? 12.666 1.702 51.727 1.00 44.59 199 ASN A N 1
ATOM 1524 C CA . ASN A 1 199 ? 13.343 0.944 52.766 1.00 44.59 199 ASN A CA 1
ATOM 1525 C C . ASN A 1 199 ? 13.214 1.723 54.075 1.00 44.59 199 ASN A C 1
ATOM 1527 O O . ASN A 1 199 ? 13.752 2.819 54.213 1.00 44.59 199 ASN A O 1
ATOM 1531 N N . GLY A 1 200 ? 12.415 1.176 54.989 1.00 42.59 200 GLY A N 1
ATOM 1532 C CA . GLY A 1 200 ? 12.404 1.585 56.385 1.00 42.59 200 GLY A CA 1
ATOM 1533 C C . GLY A 1 200 ? 13.566 0.939 57.136 1.00 42.59 200 GLY A C 1
ATOM 1534 O O . GLY A 1 200 ? 14.120 -0.061 56.687 1.00 42.59 200 GLY A O 1
ATOM 1535 N N . GLY A 1 201 ? 13.898 1.487 58.304 1.00 41.59 201 GLY A N 1
ATOM 1536 C CA . GLY A 1 201 ? 14.770 0.806 59.257 1.00 41.59 201 GLY A CA 1
ATOM 1537 C C . GLY A 1 201 ? 15.501 1.732 60.220 1.00 41.59 201 GLY A C 1
ATOM 1538 O O . GLY A 1 201 ? 16.605 2.154 59.920 1.00 41.59 201 GLY A O 1
ATOM 1539 N N . LEU A 1 202 ? 14.849 1.998 61.356 1.00 41.78 202 LEU A N 1
ATOM 1540 C CA . LEU A 1 202 ? 15.376 1.951 62.730 1.00 41.78 202 LEU A CA 1
ATOM 1541 C C . LEU A 1 202 ? 16.800 2.485 62.998 1.00 41.78 202 LEU A C 1
ATOM 1543 O O . LEU A 1 202 ? 17.790 1.870 62.608 1.00 41.78 202 LEU A O 1
ATOM 1547 N N . GLY A 1 203 ? 16.862 3.545 63.810 1.00 38.91 203 GLY A N 1
ATOM 1548 C CA . GLY A 1 203 ? 18.058 4.077 64.467 1.00 38.91 203 GLY A CA 1
ATOM 1549 C C . GLY A 1 203 ? 17.767 5.422 65.106 1.00 38.91 203 GLY A C 1
ATOM 1550 O O . GLY A 1 203 ? 17.690 6.398 64.333 1.00 38.91 203 GLY A O 1
#

Foldseek 3Di:
DDFLLNVLVVLVVVLVVLLVLLVVLLVDDDQQDLVNLVSLVVSLCCLVPPPLLSLLLCPVQPLVVVVVDPDDPLLVVLSVVLVVLLVQLLVLNPQLSVLSNCSNVVHDDDSVSSNVSSVSHNVSVNVSVVSCVVRVVVVSVVDDPVSRVVSVVVSVVVVVVVVVVVVVVVVDDDDDDDDSDPSDPDPPPPPDDPDDDDDDDDD

Radius of gyration: 21.24 Å; chains: 1; bounding box: 43×37×91 Å

Sequence (203 aa):
MAEPVAHLLRCHQQIRRFSALLQLLAAEGGPRSPEARQAARGCARYLRESLPLHAEDEELSLSPRLATLRLGDTARAALARMMEQHDALEAALPPLLTSLDAFAEDGPVPALLLRERVVAVVPPLLTHIEAEEEVIFPVVDGLSDPVRRQIVQEMIARRQRRFLTAEGGRLSNLPGGSTPVRWASVEVSARRPTRGGANGGLG

pLDDT: mean 84.85, std 22.49, range [29.22, 98.75]